Protein AF-A0A2E9CEU6-F1 (afdb_monomer_lite)

Sequence (269 aa):
MNIANKTLWRMISGMKLKSEKIHIRYVAIITLGKVGNIKDYERLLNLVEEENLELLNATCYSIKEIIDRENSDENIKRMENIYLEKFETMEGLRSKIIMIEVSRSFSIQFREQMWVRLLSDSKNDLKYTIISVLKDIKDLKVLDEVLNSAETTDPLLRRIALETWYSGLVKYDVEDIIDYIADKLHFLIRATYELQTDGKLLKQSLSYSDKNLITPPKAYPDFMIRYMTELLGLWDYDPDAYRTLHSIMVPSYFTFENDEGKERPYVIL

pLDDT: mean 87.04, std 12.06, range [38.91, 97.94]

Structure (mmCIF, N/CA/C/O backbone):
data_AF-A0A2E9CEU6-F1
#
_entry.id   AF-A0A2E9CEU6-F1
#
loop_
_atom_site.group_PDB
_atom_site.id
_atom_site.type_symbol
_atom_site.label_atom_id
_atom_site.label_alt_id
_atom_site.label_comp_id
_atom_site.label_asym_id
_atom_site.label_entity_id
_atom_site.label_seq_id
_atom_site.pdbx_PDB_ins_code
_atom_site.Cartn_x
_atom_site.Cartn_y
_atom_site.Cartn_z
_atom_site.occupancy
_atom_site.B_iso_or_equiv
_atom_site.auth_seq_id
_atom_site.auth_comp_id
_atom_site.auth_asym_id
_atom_site.auth_atom_id
_atom_site.pdbx_PDB_model_num
ATOM 1 N N . MET A 1 1 ? -28.502 -14.168 21.238 1.00 56.28 1 MET A N 1
ATOM 2 C CA . MET A 1 1 ? -28.214 -13.315 22.418 1.00 56.28 1 MET A CA 1
ATOM 3 C C . MET A 1 1 ? -29.172 -12.128 22.408 1.00 56.28 1 MET A C 1
ATOM 5 O O . MET A 1 1 ? -29.170 -11.397 21.426 1.00 56.28 1 MET A O 1
ATOM 9 N N . ASN A 1 2 ? -30.023 -11.978 23.431 1.00 71.75 2 ASN A N 1
ATOM 10 C CA . ASN A 1 2 ? -31.043 -10.918 23.494 1.00 71.75 2 ASN A CA 1
ATOM 11 C C . ASN A 1 2 ? -30.398 -9.511 23.592 1.00 71.75 2 ASN A C 1
ATOM 13 O O . ASN A 1 2 ? -29.302 -9.377 24.142 1.00 71.75 2 ASN A O 1
ATOM 17 N N . ILE A 1 3 ? -31.059 -8.474 23.064 1.00 66.38 3 ILE A N 1
ATOM 18 C CA . ILE A 1 3 ? -30.565 -7.084 22.978 1.00 66.38 3 ILE A CA 1
ATOM 19 C C . ILE A 1 3 ? -30.203 -6.533 24.365 1.00 66.38 3 ILE A C 1
ATOM 21 O O . ILE A 1 3 ? -29.131 -5.953 24.529 1.00 66.38 3 ILE A O 1
ATOM 25 N N . ALA A 1 4 ? -31.032 -6.794 25.382 1.00 67.62 4 ALA A N 1
ATOM 26 C CA . ALA A 1 4 ? -30.780 -6.364 26.762 1.00 67.62 4 ALA A CA 1
ATOM 27 C C . ALA A 1 4 ? -29.451 -6.909 27.321 1.00 67.62 4 ALA A C 1
ATOM 29 O O . ALA A 1 4 ? -28.694 -6.179 27.962 1.00 67.62 4 ALA A O 1
ATOM 30 N N . ASN A 1 5 ? -29.111 -8.160 26.989 1.00 83.81 5 ASN A N 1
ATOM 31 C CA . ASN A 1 5 ? -27.833 -8.746 27.385 1.00 83.81 5 ASN A CA 1
ATOM 32 C C . ASN A 1 5 ? -26.671 -8.055 26.661 1.00 83.81 5 ASN A C 1
ATOM 34 O O . ASN A 1 5 ? -25.668 -7.753 27.298 1.00 83.81 5 ASN A O 1
ATOM 38 N N . LYS A 1 6 ? -26.796 -7.746 25.361 1.00 87.25 6 LYS A N 1
ATOM 39 C CA . LYS A 1 6 ? -25.737 -7.037 24.617 1.00 87.25 6 LYS A CA 1
ATOM 40 C C . LYS A 1 6 ? -25.422 -5.678 25.244 1.00 87.25 6 LYS A C 1
ATOM 42 O O . LYS A 1 6 ? -24.253 -5.379 25.464 1.00 87.25 6 LYS A O 1
ATOM 47 N N . THR A 1 7 ? -26.436 -4.884 25.580 1.00 89.00 7 THR A N 1
ATOM 48 C CA . THR A 1 7 ? -26.240 -3.559 26.190 1.00 89.00 7 THR A CA 1
ATOM 49 C C . THR A 1 7 ? -25.529 -3.648 27.541 1.00 89.00 7 THR A C 1
ATOM 51 O O . THR A 1 7 ? -24.582 -2.899 27.779 1.00 89.00 7 THR A O 1
ATOM 54 N N . LEU A 1 8 ? -25.923 -4.601 28.393 1.00 91.06 8 LEU A N 1
ATOM 55 C CA . LEU A 1 8 ? -25.277 -4.824 29.687 1.00 91.06 8 LEU A CA 1
ATOM 56 C C . LEU A 1 8 ? -23.801 -5.221 29.526 1.00 91.06 8 LEU A C 1
ATOM 58 O O . LEU A 1 8 ? -22.930 -4.620 30.154 1.00 91.06 8 LEU A O 1
ATOM 62 N N . TRP A 1 9 ? -23.507 -6.185 28.647 1.00 92.19 9 TRP A N 1
ATOM 63 C CA . TRP A 1 9 ? -22.134 -6.632 28.391 1.00 92.19 9 TRP A CA 1
ATOM 64 C C . TRP A 1 9 ? -21.250 -5.510 27.849 1.00 92.19 9 TRP A C 1
ATOM 66 O O . TRP A 1 9 ? -20.117 -5.359 28.297 1.00 92.19 9 TRP A O 1
ATOM 76 N N . ARG A 1 10 ? -21.772 -4.669 26.953 1.00 94.19 10 ARG A N 1
ATOM 77 C CA . ARG A 1 10 ? -21.042 -3.498 26.449 1.00 94.19 10 ARG A CA 1
ATOM 78 C C . ARG A 1 10 ? -20.733 -2.491 27.549 1.00 94.19 10 ARG A C 1
ATOM 80 O O . ARG A 1 10 ? -19.615 -1.993 27.622 1.00 94.19 10 ARG A O 1
ATOM 87 N N . MET A 1 11 ? -21.703 -2.203 28.417 1.00 93.12 11 MET A N 1
ATOM 88 C CA . MET A 1 11 ? -21.513 -1.269 29.527 1.00 93.12 11 MET A CA 1
ATOM 89 C C . MET A 1 11 ? -20.438 -1.772 30.495 1.00 93.12 11 MET A C 1
ATOM 91 O O . MET A 1 11 ? -19.507 -1.033 30.818 1.00 93.12 11 MET A O 1
ATOM 95 N N . ILE A 1 12 ? -20.537 -3.037 30.917 1.00 93.75 12 ILE A N 1
ATOM 96 C CA . ILE A 1 12 ? -19.564 -3.660 31.820 1.00 93.75 12 ILE A CA 1
ATOM 97 C C . ILE A 1 12 ? -18.176 -3.656 31.179 1.00 93.75 12 ILE A C 1
ATOM 99 O O . ILE A 1 12 ? -17.227 -3.171 31.793 1.00 93.75 12 ILE A O 1
ATOM 103 N N . SER A 1 13 ? -18.052 -4.128 29.939 1.00 94.88 13 SER A N 1
ATOM 104 C CA . SER A 1 13 ? -16.762 -4.176 29.250 1.00 94.88 13 SER A CA 1
ATOM 105 C C . SER A 1 13 ? -16.167 -2.787 29.035 1.00 94.88 13 SER A C 1
ATOM 107 O O . SER A 1 13 ? -14.985 -2.594 29.302 1.00 94.88 13 SER A O 1
ATOM 109 N N . GLY A 1 14 ? -16.977 -1.787 28.678 1.00 92.94 14 GLY A N 1
ATOM 110 C CA . GLY A 1 14 ? -16.527 -0.399 28.560 1.00 92.94 14 GLY A CA 1
ATOM 111 C C . GLY A 1 14 ? -15.911 0.145 29.854 1.00 92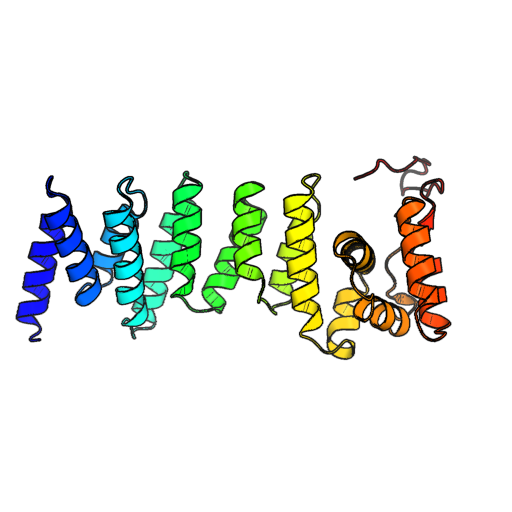.94 14 GLY A C 1
ATOM 112 O O . GLY A 1 14 ? -14.877 0.806 29.807 1.00 92.94 14 GLY A O 1
ATOM 113 N N . MET A 1 15 ? -16.481 -0.183 31.020 1.00 93.50 15 MET A N 1
ATOM 114 C CA . MET A 1 15 ? -15.884 0.176 32.317 1.00 93.50 15 MET A CA 1
ATOM 115 C C . MET A 1 15 ? -14.585 -0.592 32.594 1.00 93.50 15 MET A C 1
ATOM 117 O O . MET A 1 15 ? -13.650 -0.054 33.187 1.00 93.50 15 MET A O 1
ATOM 121 N N . LYS A 1 16 ? -14.513 -1.858 32.171 1.00 95.75 16 LYS A N 1
ATOM 122 C CA . LYS A 1 16 ? -13.381 -2.755 32.436 1.00 95.75 16 LYS A CA 1
ATOM 123 C C . LYS A 1 16 ? -12.165 -2.528 31.534 1.00 95.75 16 LYS A C 1
ATOM 125 O O . LYS A 1 16 ? -11.090 -3.009 31.883 1.00 95.75 16 LYS A O 1
ATOM 130 N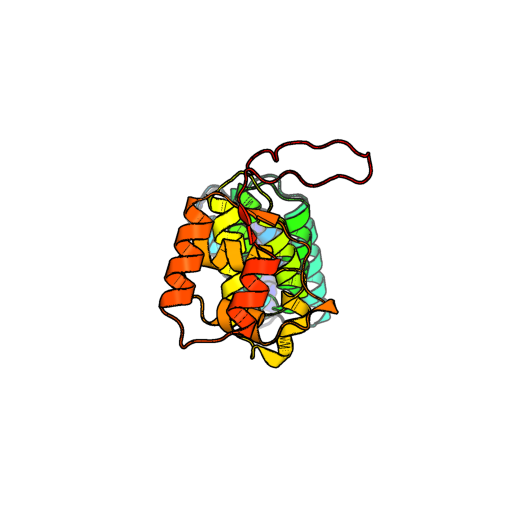 N . LEU A 1 17 ? -12.283 -1.725 30.473 1.00 94.62 17 LEU A N 1
ATOM 131 C CA . LEU A 1 17 ? -11.138 -1.287 29.659 1.00 94.62 17 LEU A CA 1
ATOM 132 C C . LEU A 1 17 ? -10.042 -0.578 30.473 1.00 94.62 17 LEU A C 1
ATOM 134 O O . LEU A 1 17 ? -8.873 -0.652 30.104 1.00 94.62 17 LEU A O 1
ATOM 138 N N . LYS A 1 18 ? -10.413 0.067 31.589 1.00 93.19 18 LYS A N 1
ATOM 139 C CA . LYS A 1 18 ? -9.505 0.797 32.492 1.00 93.19 18 LYS A CA 1
ATOM 140 C C . LYS A 1 18 ? -8.994 -0.040 33.674 1.00 93.19 18 LYS A C 1
ATOM 142 O O . LYS A 1 18 ? -8.441 0.509 34.619 1.00 93.19 18 LYS A O 1
ATOM 147 N N . SER A 1 19 ? -9.243 -1.350 33.692 1.00 94.44 19 SER A N 1
ATOM 148 C CA . SER A 1 19 ? -8.802 -2.203 34.801 1.00 94.44 19 SER A CA 1
ATOM 149 C C . SER A 1 19 ? -7.280 -2.344 34.820 1.00 94.44 19 SER A C 1
ATOM 151 O O . SER A 1 19 ? -6.689 -2.601 33.788 1.00 94.44 19 SER A O 1
ATOM 153 N N . GLU A 1 20 ? -6.644 -2.305 35.989 1.00 93.31 20 GLU A N 1
ATOM 154 C CA . GLU A 1 20 ? -5.196 -2.574 36.105 1.00 93.31 20 GLU A CA 1
ATOM 155 C C . GLU A 1 20 ? -4.810 -4.008 35.696 1.00 93.31 20 GLU A C 1
ATOM 157 O O . GLU A 1 20 ? -3.672 -4.288 35.328 1.00 93.31 20 GLU A O 1
ATOM 162 N N . LYS A 1 21 ? -5.765 -4.945 35.741 1.00 96.00 21 LYS A N 1
ATOM 163 C CA . LYS A 1 21 ? -5.523 -6.352 35.420 1.00 96.00 21 LYS A CA 1
ATOM 164 C C . LYS A 1 21 ? -5.622 -6.581 33.912 1.00 96.00 21 LYS A C 1
ATOM 166 O O . LYS A 1 21 ? -6.715 -6.523 33.347 1.00 96.00 21 LYS A O 1
ATOM 171 N N . ILE A 1 22 ? -4.498 -6.942 33.288 1.00 94.75 22 ILE A N 1
ATOM 172 C CA . ILE A 1 22 ? -4.378 -7.189 31.837 1.00 94.75 22 ILE A CA 1
ATOM 173 C C . ILE A 1 22 ? -5.448 -8.170 31.333 1.00 94.75 22 ILE A C 1
ATOM 175 O O . ILE A 1 22 ? -6.184 -7.839 30.409 1.00 94.75 22 ILE A O 1
ATOM 179 N N . HIS A 1 23 ? -5.630 -9.322 31.987 1.00 95.56 23 HIS A N 1
ATOM 180 C CA . HIS A 1 23 ? -6.635 -10.313 31.571 1.00 95.56 23 HIS A CA 1
ATOM 181 C C . HIS A 1 23 ? -8.075 -9.765 31.586 1.00 95.56 23 HIS A C 1
ATOM 183 O O . HIS A 1 23 ? -8.892 -10.145 30.752 1.00 95.56 23 HIS A O 1
ATOM 189 N N . ILE A 1 24 ? -8.402 -8.845 32.504 1.00 96.38 24 ILE A N 1
ATOM 190 C CA . ILE A 1 24 ? -9.728 -8.212 32.555 1.00 96.38 24 ILE A CA 1
ATOM 191 C C . ILE A 1 24 ? -9.905 -7.267 31.365 1.00 96.38 24 ILE A C 1
ATOM 193 O O . ILE A 1 24 ? -10.958 -7.291 30.724 1.00 96.38 24 ILE A O 1
ATOM 197 N N . ARG A 1 25 ? -8.881 -6.465 31.045 1.00 97.06 25 ARG A N 1
ATOM 198 C CA . ARG A 1 25 ? -8.890 -5.586 29.865 1.00 97.06 25 ARG A CA 1
ATOM 199 C C . ARG A 1 25 ? -9.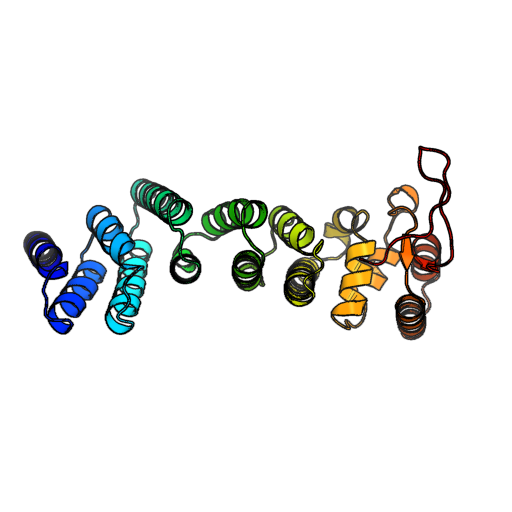012 -6.396 28.580 1.00 97.06 25 ARG A C 1
ATOM 201 O O . ARG A 1 25 ? -9.841 -6.062 27.743 1.00 97.06 25 ARG A O 1
ATOM 208 N N . TYR A 1 26 ? -8.260 -7.488 28.462 1.00 97.50 26 TYR A N 1
ATOM 209 C CA . TYR A 1 26 ? -8.321 -8.399 27.321 1.00 97.50 26 TYR A CA 1
ATOM 210 C C . TYR A 1 26 ? -9.747 -8.919 27.094 1.00 97.50 26 TYR A C 1
ATOM 212 O O . TYR A 1 26 ? -10.316 -8.744 26.018 1.00 97.50 26 TYR A O 1
ATOM 220 N N . VAL A 1 27 ? -10.377 -9.483 28.133 1.00 96.62 27 VAL A N 1
ATOM 221 C CA . VAL A 1 27 ? -11.757 -9.990 28.041 1.00 96.62 27 VAL A CA 1
ATOM 222 C C . VAL A 1 27 ? -12.737 -8.870 27.690 1.00 96.62 27 VAL A C 1
ATOM 224 O O . VAL A 1 27 ? -13.647 -9.079 26.884 1.00 96.62 27 VAL A O 1
ATOM 227 N N . ALA A 1 28 ? -12.551 -7.676 28.255 1.00 97.12 28 ALA A N 1
ATOM 228 C CA . ALA A 1 28 ? -13.370 -6.515 27.934 1.00 97.12 28 ALA A CA 1
ATOM 229 C C . ALA A 1 28 ? -13.257 -6.132 26.450 1.00 97.12 28 ALA A C 1
ATOM 231 O O . ALA A 1 28 ? -14.284 -5.983 25.788 1.00 97.12 28 ALA A O 1
ATOM 232 N N . ILE A 1 29 ? -12.035 -6.050 25.916 1.00 97.94 29 ILE A N 1
ATOM 233 C CA . ILE A 1 29 ? -11.755 -5.746 24.508 1.00 97.94 29 ILE A CA 1
ATOM 234 C C . ILE A 1 29 ? -12.402 -6.785 23.591 1.00 97.94 29 ILE A C 1
ATOM 236 O O . ILE A 1 29 ? -13.143 -6.412 22.683 1.00 97.94 29 ILE A O 1
ATOM 240 N N . ILE A 1 30 ? -12.190 -8.081 23.841 1.00 97.50 30 ILE A N 1
ATOM 241 C CA . ILE A 1 30 ? -12.777 -9.164 23.032 1.00 97.50 30 ILE A CA 1
ATOM 242 C C . ILE A 1 30 ? -14.307 -9.123 23.079 1.00 97.50 30 ILE A C 1
ATOM 244 O O . ILE A 1 30 ? -14.983 -9.308 22.066 1.00 97.50 30 ILE A O 1
ATOM 248 N N . THR A 1 31 ? -14.880 -8.845 24.249 1.00 96.19 31 THR A N 1
ATOM 249 C CA . THR A 1 31 ? -16.334 -8.728 24.396 1.00 96.19 31 THR A CA 1
ATOM 250 C C . THR A 1 31 ? -16.870 -7.537 23.604 1.00 96.19 31 THR A C 1
ATOM 252 O O . THR A 1 31 ? -17.874 -7.682 22.910 1.00 96.19 31 THR A O 1
ATOM 255 N N . LEU A 1 32 ? -16.201 -6.379 23.648 1.00 97.12 32 LEU A N 1
ATOM 256 C CA . LEU A 1 32 ? -16.573 -5.228 22.822 1.00 97.12 32 LEU A CA 1
ATOM 257 C C . LEU A 1 32 ? -16.431 -5.532 21.330 1.00 97.12 32 LEU A C 1
ATOM 259 O O . LEU A 1 32 ? -17.323 -5.169 20.579 1.00 97.12 32 LEU A O 1
ATOM 263 N N . GLY A 1 33 ? -15.416 -6.283 20.903 1.00 95.75 33 GLY A N 1
ATOM 264 C CA . GLY A 1 33 ? -15.334 -6.775 19.525 1.00 95.75 33 GLY A CA 1
ATOM 265 C C . GLY A 1 33 ? -16.575 -7.572 19.128 1.00 95.75 33 GLY A C 1
ATOM 266 O O . GLY A 1 33 ? -17.194 -7.304 18.108 1.00 95.75 33 GLY A O 1
ATOM 267 N N . LYS A 1 34 ? -17.037 -8.476 19.998 1.00 94.38 34 LYS A N 1
ATOM 268 C CA . LYS A 1 34 ? -18.182 -9.368 19.742 1.00 94.38 34 LYS A CA 1
ATOM 269 C C . LYS A 1 34 ? -19.568 -8.752 19.901 1.00 94.38 34 LYS A C 1
ATOM 271 O O . LYS A 1 34 ? -20.540 -9.365 19.463 1.00 94.38 34 LYS A O 1
ATOM 276 N N . VAL A 1 35 ? -19.741 -7.602 20.542 1.00 93.75 35 VAL A N 1
ATOM 277 C CA . VAL A 1 35 ? -21.087 -7.003 20.699 1.00 93.75 35 VAL A CA 1
ATOM 278 C C . VAL A 1 35 ? -21.131 -5.486 20.560 1.00 93.75 35 VAL A C 1
ATOM 280 O O . VAL A 1 35 ? -22.213 -4.913 20.660 1.00 93.75 35 VAL A O 1
ATOM 283 N N . GLY A 1 36 ? -19.986 -4.840 20.373 1.00 92.12 36 GLY A N 1
ATOM 284 C CA . GLY A 1 36 ? -19.832 -3.394 20.327 1.00 92.12 36 GLY A CA 1
ATOM 285 C C . GLY A 1 36 ? -20.479 -2.758 19.108 1.00 92.12 36 GLY A C 1
ATOM 286 O O . GLY A 1 36 ? -20.849 -3.425 18.145 1.00 92.12 36 GLY A O 1
ATOM 287 N N . ASN A 1 37 ? -20.638 -1.441 19.187 1.00 93.31 37 ASN A N 1
ATOM 288 C CA . ASN A 1 37 ? -21.098 -0.612 18.076 1.00 93.31 37 ASN A CA 1
ATOM 289 C C . ASN A 1 37 ? -20.089 0.508 17.794 1.00 93.31 37 ASN A C 1
ATOM 291 O O . ASN A 1 37 ? -19.012 0.539 18.382 1.00 93.31 37 ASN A O 1
ATOM 295 N N . ILE A 1 38 ? -20.480 1.482 16.975 1.00 93.88 38 ILE A N 1
ATOM 296 C CA . ILE A 1 38 ? -19.633 2.619 16.604 1.00 93.88 38 ILE A CA 1
ATOM 297 C C . ILE A 1 38 ? -19.025 3.415 17.777 1.00 93.88 38 ILE A C 1
ATOM 299 O O . ILE A 1 38 ? -17.899 3.886 17.680 1.00 93.88 38 ILE A O 1
ATOM 303 N N . LYS A 1 39 ? -19.709 3.523 18.925 1.00 93.19 39 LYS A N 1
ATOM 304 C CA . LYS A 1 39 ? -19.131 4.183 20.112 1.00 93.19 39 LYS A CA 1
ATOM 305 C C . LYS A 1 39 ? -18.030 3.342 20.754 1.00 93.19 39 LYS A C 1
ATOM 307 O O . LYS A 1 39 ? -17.120 3.878 21.375 1.00 93.19 39 LYS A O 1
ATOM 312 N N . ASP A 1 40 ? -18.141 2.020 20.666 1.00 95.75 40 ASP A N 1
ATOM 313 C CA . ASP A 1 40 ? -17.121 1.111 21.184 1.00 95.75 40 ASP A CA 1
ATOM 314 C C . ASP A 1 40 ? -15.957 0.974 20.200 1.00 95.75 40 ASP A C 1
ATOM 316 O O . ASP A 1 40 ? -14.820 0.872 20.641 1.00 95.75 40 ASP A O 1
ATOM 320 N N . TYR A 1 41 ? -16.225 1.072 18.896 1.00 96.44 41 TYR A N 1
ATOM 321 C CA . TYR A 1 41 ? -15.211 1.215 17.853 1.00 96.44 41 TYR A CA 1
ATOM 322 C C . TYR A 1 41 ? -14.264 2.390 18.142 1.00 96.44 41 TYR A C 1
ATOM 324 O O . TYR A 1 41 ? -13.057 2.194 18.250 1.00 96.44 41 TYR A O 1
ATOM 332 N N . GLU A 1 42 ? -14.810 3.584 18.387 1.00 95.31 42 GLU A N 1
ATOM 333 C CA . GLU A 1 42 ? -14.030 4.782 18.732 1.00 95.31 42 GLU A CA 1
ATOM 334 C C . GLU A 1 42 ? -13.211 4.597 20.025 1.00 95.31 42 GLU A C 1
ATOM 336 O O . GLU A 1 42 ? -12.049 4.996 20.121 1.00 95.31 42 GLU A O 1
ATOM 341 N N . ARG A 1 43 ? -13.783 3.927 21.032 1.00 94.94 43 ARG A N 1
ATOM 342 C CA . ARG A 1 43 ? -13.061 3.601 22.274 1.00 94.94 43 ARG A CA 1
ATOM 343 C C . ARG A 1 43 ? -11.900 2.645 22.034 1.00 94.94 43 ARG A C 1
ATOM 345 O O . ARG A 1 43 ? -10.843 2.843 22.622 1.00 94.94 43 ARG A O 1
ATOM 352 N N . LEU A 1 44 ? -12.102 1.612 21.217 1.00 96.69 44 LEU A N 1
ATOM 353 C CA . LEU A 1 44 ? -11.067 0.634 20.893 1.00 96.69 44 LEU A CA 1
ATOM 354 C C . LEU A 1 44 ? -9.965 1.250 20.026 1.00 96.69 44 LEU A C 1
ATOM 356 O O . LEU A 1 44 ? -8.799 0.958 20.259 1.00 96.69 44 LEU A O 1
ATOM 360 N N . LEU A 1 45 ? -10.297 2.154 19.103 1.00 95.00 45 LEU A N 1
ATOM 361 C CA . LEU A 1 45 ? -9.313 2.905 18.312 1.00 95.00 45 LEU A CA 1
ATOM 362 C C . LEU A 1 45 ? -8.304 3.663 19.182 1.00 95.00 45 LEU A C 1
ATOM 364 O O . LEU A 1 45 ? -7.120 3.723 18.863 1.00 95.00 45 LEU A O 1
ATOM 368 N N . ASN A 1 46 ? -8.745 4.189 20.323 1.00 92.19 46 ASN A N 1
ATOM 369 C CA . ASN A 1 46 ? -7.860 4.854 21.279 1.00 92.19 46 ASN A CA 1
ATOM 370 C C . ASN A 1 46 ? -6.910 3.901 22.026 1.00 92.19 46 ASN A C 1
ATOM 372 O O . ASN A 1 46 ? -6.021 4.370 22.725 1.00 92.19 46 ASN A O 1
ATOM 376 N N . LEU A 1 47 ? -7.073 2.583 21.882 1.00 93.69 47 LEU A N 1
ATOM 377 C CA . LEU A 1 47 ? -6.194 1.566 22.467 1.00 93.69 47 LEU A CA 1
ATOM 378 C C . LEU A 1 47 ? -5.173 1.005 21.463 1.00 93.69 47 LEU A C 1
ATOM 380 O O . LEU A 1 47 ? -4.389 0.128 21.818 1.00 93.69 47 LEU A O 1
ATOM 384 N N . VAL A 1 48 ? -5.151 1.503 20.222 1.00 92.38 48 VAL A N 1
ATOM 385 C CA . VAL A 1 48 ? -4.182 1.087 19.185 1.00 92.38 48 VAL A CA 1
ATOM 386 C C . VAL A 1 48 ? -2.743 1.512 19.525 1.00 92.38 48 VAL A C 1
ATOM 388 O O . VAL A 1 48 ? -1.780 1.008 18.955 1.00 92.38 48 VAL A O 1
ATOM 391 N N . GLU A 1 49 ? -2.583 2.393 20.508 1.00 89.88 49 GLU A N 1
ATOM 392 C CA . GLU A 1 49 ? -1.287 2.853 21.009 1.00 89.88 49 GLU A CA 1
ATOM 393 C C . GLU A 1 49 ? -0.808 2.043 22.224 1.00 89.88 49 GLU A C 1
ATOM 395 O O . GLU A 1 49 ? 0.204 2.389 22.829 1.00 89.88 49 GLU A O 1
ATOM 400 N N . GLU A 1 50 ? -1.500 0.951 22.581 1.00 89.38 50 GLU A N 1
ATOM 401 C CA . GLU A 1 50 ? -1.107 0.151 23.737 1.00 89.38 50 GLU A CA 1
ATOM 402 C C . GLU A 1 50 ? 0.267 -0.500 23.592 1.00 89.38 50 GLU A C 1
ATOM 404 O O . GLU A 1 50 ? 0.593 -1.180 22.612 1.00 89.38 50 GLU A O 1
ATOM 409 N N . GLU A 1 51 ? 1.056 -0.371 24.657 1.00 89.19 51 GLU A N 1
ATOM 410 C CA . GLU A 1 51 ? 2.374 -0.990 24.735 1.00 89.19 51 GLU A CA 1
ATOM 411 C C . GLU A 1 51 ? 2.275 -2.513 24.816 1.00 89.19 51 GLU A C 1
ATOM 413 O O . GLU A 1 51 ? 3.036 -3.222 24.151 1.00 89.19 51 GLU A O 1
ATOM 418 N N . ASN A 1 52 ? 1.307 -3.019 25.587 1.00 93.81 52 ASN A N 1
ATOM 419 C CA . ASN A 1 52 ? 1.104 -4.447 25.765 1.00 93.81 52 ASN A CA 1
ATOM 420 C C . ASN A 1 52 ? 0.596 -5.099 24.466 1.00 93.81 52 ASN A C 1
ATOM 422 O O . ASN A 1 52 ? -0.537 -4.875 24.040 1.00 93.81 52 ASN A O 1
ATOM 426 N N . LEU A 1 53 ? 1.430 -5.960 23.876 1.00 92.25 53 LEU A N 1
ATOM 427 C CA . LEU A 1 53 ? 1.152 -6.622 22.598 1.00 92.25 53 LEU A CA 1
ATOM 428 C C . LEU A 1 53 ? -0.106 -7.500 22.617 1.00 92.25 53 LEU A C 1
ATOM 430 O O . LEU A 1 53 ? -0.807 -7.576 21.612 1.00 92.25 53 LEU A O 1
ATOM 434 N N . GLU A 1 54 ? -0.422 -8.146 23.741 1.00 94.06 54 GLU A N 1
ATOM 435 C CA . GLU A 1 54 ? -1.613 -8.994 23.860 1.00 94.06 54 GLU A CA 1
ATOM 436 C C . GLU A 1 54 ? -2.896 -8.154 23.781 1.00 94.06 54 GLU A C 1
ATOM 438 O O . GLU A 1 54 ? -3.822 -8.486 23.038 1.00 94.06 54 GLU A O 1
ATOM 443 N N . LEU A 1 55 ? -2.928 -7.022 24.490 1.00 96.19 55 LEU A N 1
ATOM 444 C CA . LEU A 1 55 ? -4.049 -6.080 24.450 1.00 96.19 55 LEU A CA 1
ATOM 445 C C . LEU A 1 55 ? -4.157 -5.371 23.105 1.00 96.19 55 LEU A C 1
ATOM 447 O O . LEU A 1 55 ? -5.269 -5.152 22.621 1.00 96.19 55 LEU A O 1
ATOM 451 N N . LEU A 1 56 ? -3.024 -5.049 22.486 1.00 95.38 56 LEU A N 1
ATOM 452 C CA . LEU A 1 56 ? -2.990 -4.440 21.167 1.00 95.38 56 LEU A CA 1
ATOM 453 C C . LEU A 1 56 ? -3.558 -5.385 20.101 1.00 95.38 56 LEU A C 1
ATOM 455 O O . LEU A 1 56 ? -4.430 -4.992 19.326 1.00 95.38 56 LEU A O 1
ATOM 459 N N . ASN A 1 57 ? -3.127 -6.648 20.098 1.00 94.44 57 ASN A N 1
ATOM 460 C CA . ASN A 1 57 ? -3.637 -7.659 19.173 1.00 94.44 57 ASN A CA 1
ATOM 461 C C . ASN A 1 57 ? -5.137 -7.897 19.378 1.00 94.44 57 ASN A C 1
ATOM 463 O O . ASN A 1 57 ? -5.893 -7.936 18.406 1.00 94.44 57 ASN A O 1
ATOM 467 N N . ALA A 1 58 ? -5.582 -7.992 20.636 1.00 96.31 58 ALA A N 1
ATOM 468 C CA . ALA A 1 58 ? -7.002 -8.092 20.961 1.00 96.31 58 ALA A CA 1
ATOM 469 C C . ALA A 1 58 ? -7.784 -6.871 20.460 1.00 96.31 58 ALA A C 1
ATOM 471 O O . ALA A 1 58 ? -8.877 -7.023 19.924 1.00 96.31 58 ALA A O 1
ATOM 472 N N . THR A 1 59 ? -7.217 -5.671 20.603 1.00 97.31 59 THR A N 1
ATOM 473 C CA . THR A 1 59 ? -7.826 -4.418 20.140 1.00 97.31 59 THR A CA 1
ATOM 474 C C . THR A 1 59 ? -8.006 -4.434 18.633 1.00 97.31 59 THR A C 1
ATOM 476 O O . THR A 1 59 ? -9.119 -4.227 18.159 1.00 97.31 59 THR A O 1
ATOM 479 N N . CYS A 1 60 ? -6.949 -4.750 17.884 1.00 96.12 60 CYS A N 1
ATOM 480 C CA . CYS A 1 60 ? -7.001 -4.816 16.426 1.00 96.12 60 CYS A CA 1
ATOM 481 C C . CYS A 1 60 ? -8.036 -5.839 15.956 1.00 96.12 60 CYS A C 1
ATOM 483 O O . CYS A 1 60 ? -8.877 -5.521 15.121 1.00 96.12 60 CYS A O 1
ATOM 485 N N . TYR A 1 61 ? -8.020 -7.043 16.535 1.00 95.69 61 TYR A N 1
ATOM 486 C CA . TYR A 1 61 ? -8.993 -8.088 16.219 1.00 95.69 61 TYR A CA 1
ATOM 487 C C . TYR A 1 61 ? -10.434 -7.636 16.500 1.00 95.69 61 TYR A C 1
ATOM 489 O O . TYR A 1 61 ? -11.309 -7.771 15.649 1.00 95.69 61 TYR A O 1
ATOM 497 N N . SER A 1 62 ? -10.679 -7.030 17.662 1.00 97.19 62 SER A N 1
ATOM 498 C CA . SER A 1 62 ? -12.002 -6.526 18.031 1.00 97.19 62 SER A CA 1
ATOM 499 C C . SER A 1 62 ? -12.481 -5.372 17.154 1.00 97.19 62 SER A C 1
ATOM 501 O O . SER A 1 62 ? -13.677 -5.279 16.894 1.00 97.19 62 SER A O 1
ATOM 503 N N . ILE A 1 63 ? -11.582 -4.493 16.702 1.00 97.44 63 ILE A N 1
ATOM 504 C CA . ILE A 1 63 ? -11.920 -3.428 15.752 1.00 97.44 63 ILE A CA 1
ATOM 505 C C . ILE A 1 63 ? -12.373 -4.042 14.424 1.00 97.44 63 ILE A C 1
ATOM 507 O O . ILE A 1 63 ? -13.444 -3.679 13.940 1.00 97.44 63 ILE A O 1
ATOM 511 N N . LYS A 1 64 ? -11.605 -5.000 13.885 1.00 95.62 64 LYS A N 1
ATOM 512 C CA . LYS A 1 64 ? -11.945 -5.721 12.647 1.00 95.62 64 LYS A CA 1
ATOM 51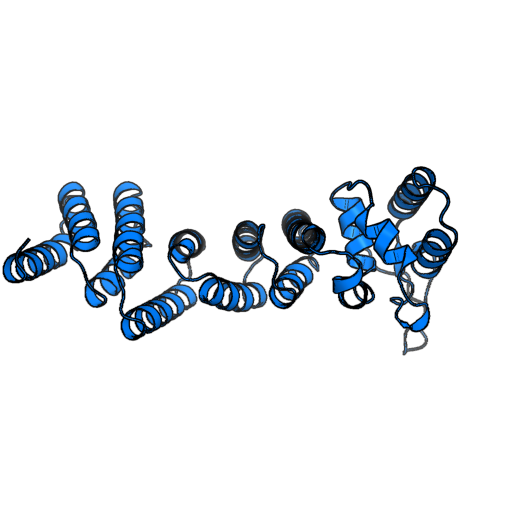3 C C . LYS A 1 64 ? -13.321 -6.389 12.755 1.00 95.62 64 LYS A C 1
ATOM 515 O O . LYS A 1 64 ? -14.192 -6.121 11.942 1.00 95.62 64 LYS A O 1
ATOM 520 N N . GLU A 1 65 ? -13.582 -7.118 13.843 1.00 95.31 65 GLU A N 1
ATOM 521 C CA . GLU A 1 65 ? -14.894 -7.735 14.111 1.00 95.31 65 GLU A CA 1
ATOM 522 C C . GLU A 1 65 ? -16.054 -6.727 14.152 1.00 95.31 65 GLU A C 1
ATOM 524 O O . GLU A 1 65 ? -17.178 -7.054 13.770 1.00 95.31 65 GLU A O 1
ATOM 529 N N . ILE A 1 66 ? -15.842 -5.504 14.651 1.00 96.12 66 ILE A N 1
ATOM 530 C CA . ILE A 1 66 ? -16.899 -4.485 14.638 1.00 96.12 66 ILE A CA 1
ATOM 531 C C . ILE A 1 66 ? -17.165 -4.002 13.211 1.00 96.12 66 ILE A C 1
ATOM 533 O O . ILE A 1 66 ? -18.335 -3.913 12.845 1.00 96.12 66 ILE A O 1
ATOM 537 N N . ILE A 1 67 ? -16.114 -3.729 12.431 1.00 95.06 67 ILE A N 1
ATOM 538 C CA . ILE A 1 67 ? -16.232 -3.290 11.034 1.00 95.06 67 ILE A CA 1
ATOM 539 C C . ILE A 1 67 ? -16.934 -4.371 10.202 1.00 95.06 67 ILE A C 1
ATOM 541 O O . ILE A 1 67 ? -17.958 -4.093 9.589 1.00 95.06 67 ILE A O 1
ATOM 545 N N . ASP A 1 68 ? -16.454 -5.615 10.264 1.00 93.12 68 ASP A N 1
ATOM 546 C CA . ASP A 1 68 ? -16.910 -6.723 9.410 1.00 93.12 68 ASP A CA 1
ATOM 547 C C . ASP A 1 68 ? -18.393 -7.091 9.621 1.00 93.12 68 ASP A C 1
ATOM 549 O O . ASP A 1 68 ? -19.018 -7.733 8.777 1.00 93.12 68 ASP A O 1
ATOM 553 N N . ARG A 1 69 ? -18.975 -6.720 10.767 1.00 94.12 69 ARG A N 1
ATOM 554 C CA . ARG A 1 69 ? -20.385 -6.995 11.101 1.00 94.12 69 ARG A CA 1
ATOM 555 C C . ARG A 1 69 ? -21.287 -5.783 10.946 1.00 94.12 69 ARG A C 1
ATOM 557 O O . ARG A 1 69 ? -22.505 -5.918 11.111 1.00 94.12 69 ARG A O 1
ATOM 564 N N . GLU A 1 70 ? -20.717 -4.607 10.721 1.00 94.12 70 GLU A N 1
ATOM 565 C CA . GLU A 1 70 ? -21.499 -3.418 10.439 1.00 94.12 70 GLU A CA 1
ATOM 566 C C . GLU A 1 70 ? -22.062 -3.527 9.021 1.00 94.12 70 GLU A C 1
ATOM 568 O O . GLU A 1 70 ? -21.352 -3.845 8.076 1.00 94.12 70 GLU A O 1
ATOM 573 N N . ASN A 1 71 ? -23.367 -3.308 8.887 1.00 91.38 71 ASN A N 1
ATOM 574 C CA . ASN A 1 71 ? -24.077 -3.442 7.611 1.00 91.38 71 ASN A CA 1
ATOM 575 C C . ASN A 1 71 ? -24.767 -2.135 7.198 1.00 91.38 71 ASN A C 1
ATOM 577 O O . ASN A 1 71 ? -25.395 -2.074 6.147 1.00 91.38 71 ASN A O 1
ATOM 581 N N . SER A 1 72 ? -24.708 -1.099 8.041 1.00 94.19 72 SER A N 1
ATOM 582 C CA . SER A 1 72 ? -25.231 0.223 7.713 1.00 94.19 72 SER A CA 1
ATOM 583 C C . SER A 1 72 ? -24.157 1.061 7.028 1.00 94.19 72 SER A C 1
ATOM 585 O O . SER A 1 72 ? -23.171 1.436 7.666 1.00 94.19 72 SER A O 1
ATOM 587 N N . ASP A 1 73 ? -24.389 1.433 5.768 1.00 92.75 73 ASP A N 1
ATOM 588 C CA . ASP A 1 73 ? -23.507 2.330 5.006 1.00 92.75 73 ASP A CA 1
ATOM 589 C C . ASP A 1 73 ? -23.237 3.653 5.740 1.00 92.75 73 ASP A C 1
ATOM 591 O O . ASP A 1 73 ? -22.133 4.195 5.681 1.00 92.75 73 ASP A O 1
ATOM 595 N N . GLU A 1 74 ? -24.230 4.176 6.468 1.00 95.00 74 GLU A N 1
ATOM 596 C CA . GLU A 1 74 ? -24.077 5.387 7.281 1.00 95.00 74 GLU A CA 1
ATOM 597 C C . GLU A 1 74 ? -23.073 5.172 8.423 1.00 95.00 74 GLU A C 1
ATOM 599 O O . GLU A 1 74 ? -22.204 6.015 8.664 1.00 95.00 74 GLU A O 1
ATOM 604 N N . ASN A 1 75 ? -23.155 4.028 9.109 1.00 94.81 75 ASN A N 1
ATOM 605 C CA . ASN A 1 75 ? -22.227 3.703 10.189 1.00 94.81 75 ASN A CA 1
ATOM 606 C C . ASN A 1 75 ? -20.824 3.422 9.652 1.00 94.81 75 ASN A C 1
ATOM 608 O O . ASN A 1 75 ? -19.865 3.886 10.263 1.00 94.81 75 ASN A O 1
ATOM 612 N N . ILE A 1 76 ? -20.699 2.721 8.519 1.00 94.50 76 ILE A N 1
ATOM 613 C CA . ILE A 1 76 ? -19.407 2.445 7.875 1.00 94.50 76 ILE A CA 1
ATOM 614 C C . ILE A 1 76 ? -18.713 3.762 7.524 1.00 94.50 76 ILE A C 1
ATOM 616 O O . ILE A 1 76 ? -17.598 3.995 7.985 1.00 94.50 76 ILE A O 1
ATOM 620 N N . LYS A 1 77 ? -19.401 4.686 6.840 1.00 94.25 77 LYS A N 1
ATOM 621 C CA . LYS A 1 77 ? -18.849 6.018 6.521 1.00 94.25 77 LYS A CA 1
ATOM 622 C C . LYS A 1 77 ? -18.434 6.798 7.763 1.00 94.25 77 LYS A C 1
ATOM 624 O O . LYS A 1 77 ? -17.436 7.515 7.771 1.00 94.25 77 LYS A O 1
ATOM 629 N N . ARG A 1 78 ? -19.202 6.683 8.847 1.00 95.75 78 ARG A N 1
ATOM 630 C CA . ARG A 1 78 ? -18.848 7.336 10.107 1.00 95.75 78 ARG A CA 1
ATOM 631 C C . ARG A 1 78 ? -17.624 6.689 10.764 1.00 95.75 78 ARG A C 1
ATOM 633 O O . ARG A 1 78 ? -16.807 7.420 11.315 1.00 95.75 78 ARG A O 1
ATOM 640 N N . MET A 1 79 ? -17.474 5.365 10.697 1.00 95.81 79 MET A N 1
ATOM 641 C CA . MET A 1 79 ? -16.265 4.668 11.154 1.00 95.81 79 MET A CA 1
ATOM 642 C C . MET A 1 79 ? -15.043 5.079 10.328 1.00 95.81 79 MET A C 1
ATOM 644 O O . MET A 1 79 ? -14.014 5.386 10.916 1.00 95.81 79 MET A O 1
ATOM 648 N N . GLU A 1 80 ? -15.175 5.160 9.003 1.00 94.56 80 GLU A N 1
ATOM 649 C CA . GLU A 1 80 ? -14.136 5.638 8.079 1.00 94.56 80 GLU A CA 1
ATOM 650 C C . GLU A 1 80 ? -13.640 7.045 8.454 1.00 94.56 80 GLU A C 1
ATOM 652 O O . GLU A 1 80 ? -12.437 7.268 8.571 1.00 94.56 80 GLU A O 1
ATOM 657 N N . ASN A 1 81 ? -14.551 7.982 8.737 1.00 93.19 81 ASN A N 1
ATOM 658 C CA . ASN A 1 81 ? -14.180 9.337 9.159 1.00 93.19 81 ASN A CA 1
ATOM 659 C C . ASN A 1 81 ? -13.447 9.361 10.511 1.00 93.19 81 ASN A C 1
ATOM 661 O O . ASN A 1 81 ? -12.403 9.998 10.626 1.00 93.19 81 ASN A O 1
ATOM 665 N N . ILE A 1 82 ? -13.963 8.641 11.518 1.00 94.62 82 ILE A N 1
ATOM 666 C CA . ILE A 1 82 ? -13.320 8.532 12.845 1.00 94.62 82 ILE A CA 1
ATOM 667 C C . ILE A 1 82 ? -11.917 7.929 12.707 1.00 94.62 82 ILE A C 1
ATOM 669 O O . ILE A 1 82 ? -10.967 8.351 13.366 1.00 94.62 82 ILE A O 1
ATOM 673 N N . TYR A 1 83 ? -11.788 6.924 11.845 1.00 94.31 83 TYR A N 1
ATOM 674 C CA . TYR A 1 83 ? -10.533 6.252 11.574 1.00 94.31 83 TYR A CA 1
ATOM 675 C C . TYR A 1 83 ? -9.498 7.196 10.950 1.00 94.31 83 TYR A C 1
ATOM 677 O O . TYR A 1 83 ? -8.358 7.226 11.413 1.00 94.31 83 TYR A O 1
ATOM 685 N N . LEU A 1 84 ? -9.889 7.972 9.929 1.00 90.38 84 LEU A N 1
ATOM 686 C CA . LEU A 1 84 ? -9.010 8.944 9.271 1.00 90.38 84 LEU A CA 1
ATOM 687 C C . LEU A 1 84 ? -8.551 10.036 10.240 1.00 90.38 84 LEU A C 1
ATOM 689 O O . LEU A 1 84 ? -7.351 10.267 10.357 1.00 90.38 84 LEU A O 1
ATOM 693 N N . GLU A 1 85 ? -9.477 10.631 10.996 1.00 91.00 85 GLU A N 1
ATOM 694 C CA . GLU A 1 85 ? -9.156 11.657 11.998 1.00 91.00 85 GLU A CA 1
ATOM 695 C C . GLU A 1 85 ? -8.145 11.130 13.030 1.00 91.00 85 GLU A C 1
ATOM 697 O O . GLU A 1 85 ? -7.143 11.780 13.349 1.00 91.00 85 GLU A O 1
ATOM 702 N N . LYS A 1 86 ? -8.360 9.901 13.520 1.00 91.31 86 LYS A N 1
ATOM 703 C CA . LYS A 1 86 ? -7.434 9.267 14.461 1.00 91.31 86 LYS A CA 1
ATOM 704 C C . LYS A 1 86 ? -6.074 8.991 13.818 1.00 91.31 86 LYS A C 1
ATOM 706 O O . LYS A 1 86 ? -5.052 9.189 14.465 1.00 91.31 86 LYS A O 1
ATOM 711 N N . PHE A 1 87 ? -6.042 8.539 12.568 1.00 89.25 87 PHE A N 1
ATOM 712 C CA . PHE A 1 87 ? -4.796 8.258 11.860 1.00 89.25 87 PHE A CA 1
ATOM 713 C C . PHE A 1 87 ? -3.950 9.519 11.633 1.00 89.25 87 PHE A C 1
ATOM 715 O O . PHE A 1 87 ? -2.732 9.495 11.827 1.00 89.25 87 PHE A O 1
ATOM 722 N N . GLU A 1 88 ? -4.584 10.614 11.213 1.00 85.62 88 GLU A N 1
ATOM 723 C CA . GLU A 1 88 ? -3.925 11.894 10.927 1.00 85.62 88 GLU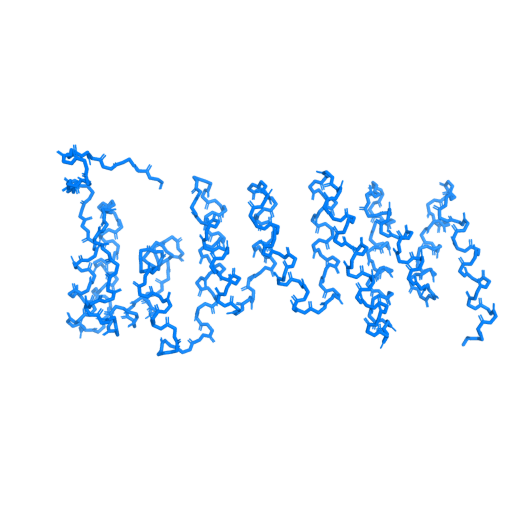 A CA 1
ATOM 724 C C . GLU A 1 88 ? -3.326 12.519 12.192 1.00 85.62 88 GLU A C 1
ATOM 726 O O . GLU A 1 88 ? -2.221 13.058 12.149 1.00 85.62 88 GLU A O 1
ATOM 731 N N . THR A 1 89 ? -4.009 12.373 13.330 1.00 88.25 89 THR A N 1
ATOM 732 C CA . THR A 1 89 ? -3.566 12.906 14.631 1.00 88.25 89 THR A CA 1
ATOM 733 C C . THR A 1 89 ? -2.539 12.032 15.356 1.00 88.25 89 THR A C 1
ATOM 735 O O . THR A 1 89 ? -1.920 12.488 16.316 1.00 88.25 89 THR A O 1
ATOM 738 N N . MET A 1 90 ? -2.318 10.791 14.916 1.00 87.56 90 MET A N 1
ATOM 739 C CA . MET A 1 90 ? -1.280 9.923 15.479 1.00 87.56 90 MET A CA 1
ATOM 740 C C . MET A 1 90 ? 0.123 10.392 15.071 1.00 87.56 90 MET A C 1
ATOM 742 O O . MET A 1 90 ? 0.404 10.614 13.894 1.00 87.56 90 MET A O 1
ATOM 746 N N . GLU A 1 91 ? 1.052 10.436 16.026 1.00 81.81 91 GLU A N 1
ATOM 747 C CA . GLU A 1 91 ? 2.461 10.768 15.754 1.00 81.81 91 GLU A CA 1
ATOM 748 C C . GLU A 1 91 ? 3.349 9.519 15.599 1.00 81.81 91 GLU A C 1
ATOM 750 O O . GLU A 1 91 ? 4.334 9.526 14.859 1.00 81.81 91 GLU A O 1
ATOM 755 N N . GLY A 1 92 ? 2.999 8.418 16.271 1.00 84.25 92 GLY A N 1
ATOM 756 C CA . GLY A 1 92 ? 3.827 7.215 16.335 1.00 84.25 92 GLY A CA 1
ATOM 757 C C . GLY A 1 92 ? 3.799 6.376 15.055 1.00 84.25 92 GLY A C 1
ATOM 758 O O . GLY A 1 92 ? 2.744 5.886 14.650 1.00 84.25 92 GLY A O 1
ATOM 759 N N . LEU A 1 93 ? 4.976 6.105 14.471 1.00 83.81 93 LEU A N 1
ATOM 760 C CA . LEU A 1 93 ? 5.117 5.214 13.307 1.00 83.81 93 LEU A CA 1
ATOM 761 C C . LEU A 1 93 ? 4.506 3.830 13.574 1.00 83.81 93 LEU A C 1
ATOM 763 O O . LEU A 1 93 ? 3.760 3.320 12.746 1.00 83.81 93 LEU A O 1
ATOM 767 N N . ARG A 1 94 ? 4.765 3.251 14.756 1.00 86.81 94 ARG A N 1
ATOM 768 C CA . ARG A 1 94 ? 4.193 1.959 15.170 1.00 86.81 94 ARG A CA 1
ATOM 769 C C . ARG A 1 94 ? 2.664 1.976 15.098 1.00 86.81 94 ARG A C 1
ATOM 771 O O . ARG A 1 94 ? 2.084 1.085 14.485 1.00 86.81 94 ARG A O 1
ATOM 778 N N . SER A 1 95 ? 2.028 2.992 15.677 1.00 87.94 95 SER A N 1
ATOM 779 C CA . SER A 1 95 ? 0.569 3.150 15.681 1.00 87.94 95 SER A CA 1
ATOM 780 C C . SER A 1 95 ? 0.019 3.284 14.262 1.00 87.94 95 SER A C 1
ATOM 782 O O . SER A 1 95 ? -0.949 2.611 13.915 1.00 87.94 95 SER A O 1
ATOM 784 N N . LYS A 1 96 ? 0.689 4.061 13.398 1.00 87.88 96 LYS A N 1
ATOM 785 C CA . LYS A 1 96 ? 0.311 4.188 11.982 1.00 87.88 96 LYS A CA 1
ATOM 786 C C . LYS A 1 96 ? 0.428 2.870 11.217 1.00 87.88 96 LYS A C 1
ATOM 788 O O . LYS A 1 96 ? -0.474 2.544 10.454 1.00 87.88 96 LYS A O 1
ATOM 793 N N . ILE A 1 97 ? 1.476 2.078 11.448 1.00 86.88 97 ILE A N 1
ATOM 794 C CA . ILE A 1 97 ? 1.620 0.744 10.837 1.00 86.88 97 ILE A CA 1
ATOM 795 C C . ILE A 1 97 ? 0.462 -0.171 11.262 1.00 86.88 97 ILE A C 1
ATOM 797 O O . ILE A 1 97 ? -0.135 -0.847 10.426 1.00 86.88 97 ILE A O 1
ATOM 801 N N . ILE A 1 98 ? 0.109 -0.170 12.551 1.00 89.31 98 ILE A N 1
ATOM 802 C CA . ILE A 1 98 ? -0.999 -0.984 13.070 1.00 89.31 98 ILE A CA 1
ATOM 803 C C . ILE A 1 98 ? -2.322 -0.562 12.438 1.00 89.31 98 ILE A C 1
ATOM 805 O O . ILE A 1 98 ? -3.102 -1.410 12.009 1.00 89.31 98 ILE A O 1
ATOM 809 N N . MET A 1 99 ? -2.560 0.744 12.345 1.00 90.56 99 MET A N 1
ATOM 810 C CA . MET A 1 99 ? -3.735 1.268 11.668 1.00 90.56 99 MET A CA 1
ATOM 811 C C . MET A 1 99 ? -3.760 0.797 10.210 1.00 90.56 99 MET A C 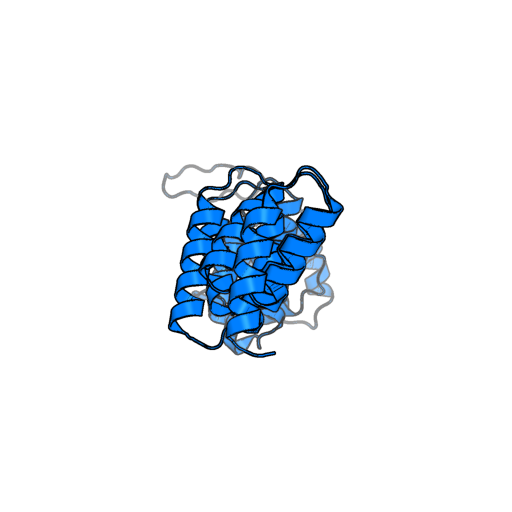1
ATOM 813 O O . MET A 1 99 ? -4.734 0.176 9.807 1.00 90.56 99 MET A O 1
ATOM 817 N N . ILE A 1 100 ? -2.676 0.949 9.441 1.00 89.00 100 ILE A N 1
ATOM 818 C CA . ILE A 1 100 ? -2.603 0.443 8.056 1.00 89.00 100 ILE A CA 1
ATOM 819 C C . ILE A 1 100 ? -3.037 -1.034 7.963 1.00 89.00 100 ILE A C 1
ATOM 821 O O . ILE A 1 100 ? -3.799 -1.388 7.063 1.00 89.00 100 ILE A O 1
ATOM 825 N N . GLU A 1 101 ? -2.642 -1.891 8.905 1.00 86.62 101 GLU A N 1
ATOM 826 C CA . GLU A 1 101 ? -3.094 -3.289 8.954 1.00 86.62 101 GLU A CA 1
ATOM 827 C C . GLU A 1 101 ? -4.593 -3.434 9.289 1.00 86.62 101 GLU A C 1
ATOM 829 O O . GLU A 1 101 ? -5.285 -4.271 8.707 1.00 86.62 101 GLU A O 1
ATOM 834 N N . VAL A 1 102 ? -5.129 -2.615 10.197 1.00 90.81 102 VAL A N 1
ATOM 835 C CA . VAL A 1 102 ? -6.572 -2.557 10.499 1.00 90.81 102 VAL A CA 1
ATOM 836 C C . VAL A 1 102 ? -7.378 -2.050 9.302 1.00 90.81 102 VAL A C 1
ATOM 838 O O . VAL A 1 102 ? -8.486 -2.536 9.078 1.00 90.81 102 VAL A O 1
ATOM 841 N N . SER A 1 103 ? -6.813 -1.149 8.488 1.00 90.50 103 SER A N 1
ATOM 842 C CA . SER A 1 103 ? -7.493 -0.577 7.322 1.00 90.50 103 SER A CA 1
ATOM 843 C C . SER A 1 103 ? -7.998 -1.644 6.350 1.00 90.50 103 SER A C 1
ATOM 845 O O . SER A 1 103 ? -8.990 -1.417 5.669 1.00 90.50 103 SER A O 1
ATOM 847 N N . ARG A 1 104 ? -7.367 -2.831 6.328 1.00 87.44 104 ARG A N 1
ATOM 848 C CA . ARG A 1 104 ? -7.734 -3.989 5.494 1.00 87.44 104 ARG A CA 1
ATOM 849 C C . ARG A 1 104 ? -9.162 -4.500 5.699 1.00 87.44 104 ARG A C 1
ATOM 851 O O . ARG A 1 104 ? -9.658 -5.172 4.804 1.00 87.44 104 ARG A O 1
ATOM 858 N N . SER A 1 105 ? -9.805 -4.185 6.825 1.00 89.81 105 SER A N 1
ATOM 859 C CA . SER A 1 105 ? -11.225 -4.500 7.051 1.00 89.81 105 SER A CA 1
ATOM 860 C C . SER A 1 105 ? -12.190 -3.526 6.363 1.00 89.81 105 SER A C 1
ATOM 862 O O . SER A 1 105 ? -13.384 -3.794 6.308 1.00 89.81 105 SER A O 1
ATOM 864 N N . PHE A 1 106 ? -11.706 -2.404 5.826 1.00 91.44 106 PHE A N 1
ATOM 865 C CA . PHE A 1 106 ? -12.523 -1.482 5.037 1.00 91.44 106 PHE A CA 1
ATOM 866 C C . PHE A 1 106 ? -12.518 -1.822 3.544 1.00 91.44 106 PHE A C 1
ATOM 868 O O . PHE A 1 106 ? -11.697 -2.600 3.045 1.00 91.44 106 PHE A O 1
ATOM 875 N N . SER A 1 107 ? -13.438 -1.182 2.818 1.00 88.62 107 SER A N 1
ATOM 876 C CA . SER A 1 107 ? -13.540 -1.284 1.363 1.00 88.62 107 SER A CA 1
ATOM 877 C C . SER A 1 107 ? -12.227 -0.903 0.667 1.00 88.62 107 SER A C 1
ATOM 879 O O . SER A 1 107 ? -11.434 -0.099 1.166 1.00 88.62 107 SER A O 1
ATOM 881 N N . ILE A 1 108 ? -11.980 -1.481 -0.511 1.00 84.44 108 ILE A N 1
ATOM 882 C CA . ILE A 1 108 ? -10.774 -1.163 -1.285 1.00 84.44 108 ILE A CA 1
ATOM 883 C C . ILE A 1 108 ? -10.748 0.314 -1.695 1.00 84.44 108 ILE A C 1
ATOM 885 O O . ILE A 1 108 ? -9.706 0.945 -1.574 1.00 84.44 108 ILE A O 1
ATOM 889 N N . GLN A 1 109 ? -11.910 0.887 -2.028 1.00 84.69 109 GLN A N 1
ATOM 890 C CA . GLN A 1 109 ? -12.045 2.288 -2.421 1.00 84.69 109 GLN A CA 1
ATOM 891 C C . GLN A 1 109 ? -11.633 3.242 -1.293 1.00 84.69 109 GLN A C 1
ATOM 893 O O . GLN A 1 109 ? -10.912 4.210 -1.529 1.00 84.69 109 GLN A O 1
ATOM 898 N N . PHE A 1 110 ? -12.066 2.970 -0.057 1.00 88.50 110 PHE A N 1
ATOM 899 C CA . PHE A 1 110 ? -11.658 3.769 1.100 1.00 88.50 110 PHE A CA 1
ATOM 900 C C . PHE A 1 110 ? -10.148 3.683 1.330 1.00 88.50 110 PHE A C 1
ATOM 902 O O . PHE A 1 110 ? -9.485 4.704 1.526 1.00 88.50 110 PHE A O 1
ATOM 909 N N . ARG A 1 111 ? -9.594 2.466 1.272 1.00 87.31 111 ARG A N 1
ATOM 910 C CA . ARG A 1 111 ? -8.159 2.245 1.467 1.00 87.31 111 ARG A CA 1
ATOM 911 C C . ARG A 1 111 ? -7.324 2.984 0.428 1.00 87.31 111 ARG A C 1
ATOM 913 O O . ARG A 1 111 ? -6.378 3.662 0.801 1.00 87.31 111 ARG A O 1
ATOM 920 N N . GLU A 1 112 ? -7.699 2.912 -0.844 1.00 83.06 112 GLU A N 1
ATOM 921 C CA . GLU A 1 112 ? -7.023 3.621 -1.936 1.00 83.06 112 GLU A CA 1
ATOM 922 C C . GLU A 1 112 ? -6.997 5.136 -1.706 1.00 83.06 112 GLU A C 1
ATOM 924 O O . GLU A 1 112 ? -5.930 5.748 -1.757 1.00 83.06 112 GLU A O 1
ATOM 929 N N . GLN A 1 113 ? -8.142 5.735 -1.360 1.00 81.56 113 GLN A N 1
ATOM 930 C CA . GLN A 1 113 ? -8.224 7.169 -1.058 1.00 81.56 113 GLN A CA 1
ATOM 931 C C . GLN A 1 113 ? -7.373 7.561 0.150 1.00 81.56 113 GLN A C 1
ATOM 933 O O . GLN A 1 113 ? -6.702 8.595 0.129 1.00 81.56 113 GLN A O 1
ATOM 938 N N . MET A 1 114 ? -7.396 6.741 1.201 1.00 84.12 114 MET A N 1
ATOM 939 C CA . MET A 1 114 ? -6.567 6.946 2.381 1.00 84.12 114 MET A CA 1
ATOM 940 C C . MET A 1 114 ? -5.084 6.893 2.008 1.00 84.12 114 MET A C 1
ATOM 942 O O . MET A 1 114 ? -4.334 7.804 2.338 1.00 84.12 114 MET A O 1
ATOM 946 N N . TRP A 1 115 ? -4.642 5.840 1.325 1.00 83.44 115 TRP A N 1
ATOM 947 C CA . TRP A 1 115 ? -3.228 5.620 1.042 1.00 83.44 115 TRP A CA 1
ATOM 948 C C . TRP A 1 115 ? -2.640 6.679 0.118 1.00 83.44 115 TRP A C 1
ATOM 950 O O . TRP A 1 115 ? -1.537 7.140 0.394 1.00 83.44 115 TRP A O 1
ATOM 960 N N . VAL A 1 116 ? -3.384 7.121 -0.900 1.00 80.69 116 VAL A N 1
ATOM 961 C CA . VAL A 1 116 ? -2.970 8.231 -1.773 1.00 80.69 116 VAL A CA 1
ATOM 962 C C . VAL A 1 116 ? -2.674 9.487 -0.958 1.00 80.69 116 VAL A C 1
ATOM 964 O O . VAL A 1 116 ? -1.578 10.028 -1.056 1.00 80.69 116 VAL A O 1
ATOM 967 N N . ARG A 1 117 ? -3.597 9.900 -0.078 1.00 79.62 117 ARG A N 1
ATOM 968 C CA . ARG A 1 117 ? -3.382 11.070 0.794 1.00 79.62 117 ARG A CA 1
ATOM 969 C C . ARG A 1 117 ? -2.136 10.919 1.662 1.00 79.62 117 ARG A C 1
ATOM 971 O O . ARG A 1 117 ? -1.408 11.876 1.893 1.00 79.62 117 ARG A O 1
ATOM 978 N N . LEU A 1 118 ? -1.880 9.707 2.144 1.00 79.56 118 LEU A N 1
ATOM 979 C CA . LEU A 1 118 ? -0.763 9.450 3.043 1.00 79.56 118 LEU A CA 1
ATOM 980 C C . LEU A 1 118 ? 0.587 9.373 2.342 1.00 79.56 118 LEU A C 1
ATOM 982 O O . LEU A 1 118 ? 1.595 9.679 2.978 1.00 79.56 118 LEU A O 1
ATOM 986 N N . LEU A 1 119 ? 0.642 8.962 1.076 1.00 83.44 119 LEU A N 1
ATOM 987 C CA . LEU A 1 119 ? 1.896 8.934 0.327 1.00 83.44 119 LEU A CA 1
ATOM 988 C C . LEU A 1 119 ? 2.476 10.341 0.185 1.00 83.44 119 LEU A C 1
ATOM 990 O O . LEU A 1 119 ? 3.669 10.514 0.414 1.00 83.44 119 LEU A O 1
ATOM 994 N N . SER A 1 120 ? 1.659 11.355 -0.093 1.00 74.75 120 SER A N 1
ATOM 995 C CA . SER A 1 120 ? 2.148 12.724 -0.297 1.00 74.75 120 SER A CA 1
ATOM 996 C C . SER A 1 120 ? 2.800 13.319 0.964 1.00 74.75 120 SER A C 1
ATOM 998 O O . SER A 1 120 ? 3.886 13.893 0.880 1.00 74.75 120 SER A O 1
ATOM 1000 N N . ASP A 1 121 ? 2.207 13.091 2.141 1.00 73.44 121 ASP A N 1
ATOM 1001 C CA . ASP A 1 121 ? 2.570 13.795 3.384 1.00 73.44 121 ASP A CA 1
ATOM 1002 C C . ASP A 1 121 ? 3.486 12.997 4.336 1.00 73.44 121 ASP A C 1
ATOM 1004 O O . ASP A 1 121 ? 3.800 13.441 5.446 1.00 73.44 121 ASP A O 1
ATOM 1008 N N . SER A 1 122 ? 3.924 11.795 3.946 1.00 79.75 122 SER A N 1
ATOM 1009 C CA . SER A 1 122 ? 4.652 10.889 4.844 1.00 79.75 122 SER A CA 1
ATOM 1010 C C . SER A 1 122 ? 6.174 10.863 4.655 1.00 79.75 122 SER A C 1
ATOM 1012 O O . SER A 1 122 ? 6.723 11.067 3.572 1.00 79.75 122 SER A O 1
ATOM 1014 N N . LYS A 1 123 ? 6.882 10.565 5.755 1.00 84.19 123 LYS A N 1
ATOM 1015 C CA . LYS A 1 123 ? 8.325 10.267 5.756 1.00 84.19 123 LYS A CA 1
ATOM 1016 C C . LYS A 1 123 ? 8.603 8.907 5.104 1.00 84.19 123 LYS A C 1
ATOM 1018 O O . LYS A 1 123 ? 7.732 8.037 5.112 1.00 84.19 123 LYS A O 1
ATOM 1023 N N . ASN A 1 124 ? 9.837 8.701 4.636 1.00 84.44 124 ASN A N 1
ATOM 1024 C CA . ASN A 1 124 ? 10.245 7.509 3.878 1.00 84.44 124 ASN A CA 1
ATOM 1025 C C . ASN A 1 124 ? 9.843 6.171 4.529 1.00 84.44 124 ASN A C 1
ATOM 1027 O O . ASN A 1 124 ? 9.285 5.321 3.841 1.00 84.44 124 ASN A O 1
ATOM 1031 N N . ASP A 1 125 ? 10.028 6.000 5.843 1.00 83.12 125 ASP A N 1
ATOM 1032 C CA . ASP A 1 125 ? 9.678 4.747 6.542 1.00 83.12 125 ASP A CA 1
ATOM 1033 C C . ASP A 1 125 ? 8.176 4.416 6.469 1.00 83.12 125 ASP A C 1
ATOM 1035 O O . ASP A 1 125 ? 7.760 3.262 6.317 1.00 83.12 125 ASP A O 1
ATOM 1039 N N . LEU A 1 126 ? 7.335 5.446 6.571 1.00 86.12 126 LEU A N 1
ATOM 1040 C CA . LEU A 1 126 ? 5.889 5.287 6.488 1.00 86.12 126 LEU A CA 1
ATOM 1041 C C . LEU A 1 126 ? 5.453 5.083 5.033 1.00 86.12 126 LEU A C 1
ATOM 1043 O O . LEU A 1 126 ? 4.629 4.203 4.787 1.00 86.12 126 LEU A O 1
ATOM 1047 N N . LYS A 1 127 ? 6.061 5.804 4.076 1.00 89.94 127 LYS A N 1
ATOM 1048 C CA . LYS A 1 127 ? 5.865 5.561 2.636 1.00 89.94 127 LYS A CA 1
ATOM 1049 C C . LYS A 1 127 ? 6.146 4.106 2.288 1.00 89.94 127 LYS A C 1
ATOM 1051 O O . LYS A 1 127 ? 5.306 3.463 1.670 1.00 89.94 127 LYS A O 1
ATOM 1056 N N . TYR A 1 128 ? 7.269 3.562 2.757 1.00 88.75 128 TYR A N 1
ATOM 1057 C CA . TYR A 1 128 ? 7.633 2.164 2.535 1.00 88.75 128 TYR A CA 1
ATOM 1058 C C . TYR A 1 128 ? 6.521 1.212 2.995 1.00 88.75 128 TYR A C 1
ATOM 1060 O O . TYR A 1 128 ? 6.098 0.330 2.247 1.00 88.75 128 TYR A O 1
ATOM 1068 N N . THR A 1 129 ? 5.992 1.429 4.203 1.00 86.94 129 THR A N 1
ATOM 1069 C CA . THR A 1 129 ? 4.897 0.608 4.738 1.00 86.94 129 THR A CA 1
ATOM 1070 C C . THR A 1 129 ? 3.636 0.739 3.884 1.00 86.94 129 THR A C 1
ATOM 1072 O O . THR A 1 129 ? 3.043 -0.276 3.522 1.00 86.94 129 THR A O 1
ATOM 1075 N N . ILE A 1 130 ? 3.233 1.961 3.530 1.00 88.62 130 ILE A N 1
ATOM 1076 C CA . ILE A 1 130 ? 2.031 2.206 2.722 1.00 88.62 130 ILE A CA 1
ATOM 1077 C C . ILE A 1 130 ? 2.153 1.508 1.362 1.00 88.62 130 ILE A C 1
ATOM 1079 O O . ILE A 1 130 ? 1.268 0.740 0.986 1.00 88.62 130 ILE A O 1
ATOM 1083 N N . ILE A 1 131 ? 3.282 1.694 0.670 1.00 90.19 131 ILE A N 1
ATOM 1084 C CA . ILE A 1 131 ? 3.548 1.078 -0.636 1.00 90.19 131 ILE A CA 1
ATOM 1085 C C . ILE A 1 131 ? 3.544 -0.452 -0.534 1.00 90.19 131 ILE A C 1
ATOM 1087 O O . ILE A 1 131 ? 2.969 -1.121 -1.387 1.00 90.19 131 ILE A O 1
ATOM 1091 N N . SER A 1 132 ? 4.095 -1.028 0.540 1.00 85.25 132 SER A N 1
ATOM 1092 C CA . SER A 1 132 ? 4.096 -2.487 0.720 1.00 85.25 132 SER A CA 1
ATOM 1093 C C . SER A 1 132 ? 2.687 -3.095 0.780 1.00 85.25 132 SER A C 1
ATOM 1095 O O . SER A 1 132 ? 2.479 -4.226 0.339 1.00 85.25 132 SER A O 1
ATOM 1097 N N . VAL A 1 133 ? 1.700 -2.344 1.281 1.00 84.25 133 VAL A N 1
ATOM 1098 C CA . VAL A 1 133 ? 0.297 -2.784 1.335 1.00 84.25 133 VAL A CA 1
ATOM 1099 C C . VAL A 1 133 ? -0.427 -2.540 0.008 1.00 84.25 133 VAL A C 1
ATOM 1101 O O . VAL A 1 133 ? -1.402 -3.230 -0.289 1.00 84.25 133 VAL A O 1
ATOM 1104 N N . LEU A 1 134 ? 0.094 -1.634 -0.820 1.00 85.38 134 LEU A N 1
ATOM 1105 C CA . LEU A 1 134 ? -0.377 -1.340 -2.172 1.00 85.38 134 LEU A CA 1
ATOM 1106 C C . LEU A 1 134 ? 0.127 -2.317 -3.241 1.00 85.38 134 LEU A C 1
ATOM 1108 O O . LEU A 1 134 ? -0.246 -2.162 -4.397 1.00 85.38 134 LEU A O 1
ATOM 1112 N N . LYS A 1 135 ? 0.918 -3.343 -2.893 1.00 81.25 135 LYS A N 1
ATOM 1113 C CA . LYS A 1 135 ? 1.532 -4.275 -3.863 1.00 81.25 135 LYS A CA 1
ATOM 1114 C C . LYS A 1 135 ? 0.548 -4.879 -4.877 1.00 81.25 135 LYS A C 1
ATOM 1116 O O . LYS A 1 135 ? 0.941 -5.210 -5.994 1.00 81.25 135 LYS A O 1
ATOM 1121 N N . ASP A 1 136 ? -0.729 -5.000 -4.507 1.00 79.31 136 ASP A N 1
ATOM 1122 C CA . ASP A 1 136 ? -1.761 -5.582 -5.360 1.00 79.31 136 ASP A CA 1
ATOM 1123 C C . ASP A 1 136 ? -2.674 -4.604 -6.108 1.00 79.31 136 ASP A C 1
ATOM 1125 O O . ASP A 1 136 ? -3.586 -5.050 -6.812 1.00 79.31 136 ASP A O 1
ATOM 1129 N N . ILE A 1 137 ? -2.408 -3.304 -6.019 1.00 85.56 137 ILE A N 1
ATOM 1130 C CA . ILE A 1 137 ? -3.239 -2.266 -6.622 1.00 85.56 137 ILE A CA 1
ATOM 1131 C C . ILE A 1 137 ? -3.235 -2.320 -8.159 1.00 85.56 137 ILE A C 1
ATOM 1133 O O . ILE A 1 137 ? -2.248 -2.717 -8.782 1.00 85.56 137 ILE A O 1
ATOM 1137 N N . LYS A 1 138 ? -4.364 -1.935 -8.766 1.00 86.56 138 LYS A N 1
ATOM 1138 C CA . LYS A 1 138 ? -4.497 -1.748 -10.219 1.00 86.56 138 LYS A CA 1
ATOM 1139 C C . LYS A 1 138 ? -4.809 -0.303 -10.613 1.00 86.56 138 LYS A C 1
ATOM 1141 O O . LYS A 1 138 ? -4.449 0.091 -11.710 1.00 86.56 138 LYS A O 1
ATOM 1146 N N . ASP A 1 139 ? -5.452 0.482 -9.746 1.00 88.38 139 ASP A N 1
ATOM 1147 C CA . ASP A 1 139 ? -5.833 1.862 -10.067 1.00 88.38 139 ASP A CA 1
ATOM 1148 C C . ASP A 1 139 ? -4.610 2.694 -10.497 1.00 88.38 139 ASP A C 1
ATOM 1150 O O . ASP A 1 139 ? -3.703 2.940 -9.698 1.00 88.38 139 ASP A O 1
ATOM 1154 N N . LEU A 1 140 ? -4.611 3.137 -11.761 1.00 90.88 140 LEU A N 1
ATOM 1155 C CA . LEU A 1 140 ? -3.526 3.908 -12.369 1.00 90.88 140 LEU A CA 1
ATOM 1156 C C . LEU A 1 140 ? -3.232 5.210 -11.609 1.00 90.88 140 LEU A C 1
ATOM 1158 O O . LEU A 1 140 ? -2.075 5.604 -11.516 1.00 90.88 140 LEU A O 1
ATOM 1162 N N . LYS A 1 141 ? -4.242 5.846 -10.998 1.00 89.50 141 LYS A N 1
ATOM 1163 C CA . LYS A 1 141 ? -4.035 7.057 -10.189 1.00 89.50 141 LYS A CA 1
ATOM 1164 C C . LYS A 1 141 ? -3.255 6.751 -8.919 1.00 89.50 141 LYS A C 1
ATOM 1166 O O . LYS A 1 141 ? -2.409 7.531 -8.506 1.00 89.50 141 LYS A O 1
ATOM 1171 N N . VAL A 1 142 ? -3.533 5.610 -8.291 1.00 89.69 142 VAL A N 1
ATOM 1172 C CA . VAL A 1 142 ? -2.777 5.172 -7.112 1.00 89.69 142 VAL A CA 1
ATOM 1173 C C . VAL A 1 142 ? -1.362 4.765 -7.521 1.00 89.69 142 VAL A C 1
ATOM 1175 O O . VAL A 1 142 ? -0.409 5.062 -6.805 1.00 89.69 142 VAL A O 1
ATOM 1178 N N . LEU A 1 143 ? -1.212 4.127 -8.685 1.00 92.81 143 LEU A N 1
ATOM 1179 C CA . LEU A 1 143 ? 0.094 3.790 -9.250 1.00 92.81 143 LEU A CA 1
ATOM 1180 C C . LEU A 1 143 ? 0.940 5.040 -9.541 1.00 92.81 143 LEU A C 1
ATOM 1182 O O . LEU A 1 143 ? 2.136 5.001 -9.266 1.00 92.81 143 LEU A O 1
ATOM 1186 N N . ASP A 1 144 ? 0.348 6.145 -10.004 1.00 92.44 144 ASP A N 1
ATOM 1187 C CA . ASP A 1 144 ? 1.057 7.424 -10.177 1.00 92.44 144 ASP A CA 1
ATOM 1188 C C . ASP A 1 144 ? 1.626 7.948 -8.854 1.00 92.44 144 ASP A C 1
ATOM 1190 O O . ASP A 1 144 ? 2.800 8.305 -8.769 1.00 92.44 144 ASP A O 1
ATOM 1194 N N . GLU A 1 145 ? 0.835 7.916 -7.783 1.00 91.38 145 GLU A N 1
ATOM 1195 C CA . GLU A 1 145 ? 1.285 8.365 -6.460 1.00 91.38 145 GLU A CA 1
ATOM 1196 C C . GLU A 1 145 ? 2.365 7.453 -5.860 1.00 91.38 145 GLU A C 1
ATOM 1198 O O . GLU A 1 145 ? 3.310 7.912 -5.206 1.00 91.38 145 GLU A O 1
ATOM 1203 N N . VAL A 1 146 ? 2.273 6.145 -6.120 1.00 93.19 146 VAL A N 1
ATOM 1204 C CA . VAL A 1 146 ? 3.345 5.198 -5.791 1.00 93.19 146 VAL A CA 1
ATOM 1205 C C . VAL A 1 146 ? 4.606 5.535 -6.582 1.00 93.19 146 VAL A C 1
ATOM 1207 O O . VAL A 1 146 ? 5.691 5.572 -6.001 1.00 93.19 146 VAL A O 1
ATOM 1210 N N . LEU A 1 147 ? 4.484 5.818 -7.880 1.00 94.12 147 LEU A N 1
ATOM 1211 C CA . LEU A 1 147 ? 5.621 6.126 -8.739 1.00 94.12 147 LEU A CA 1
ATOM 1212 C C . LEU A 1 147 ? 6.330 7.417 -8.322 1.00 94.12 147 LEU A C 1
ATOM 1214 O O . LEU A 1 147 ? 7.558 7.437 -8.273 1.00 94.12 147 LEU A O 1
ATOM 1218 N N . ASN A 1 148 ? 5.584 8.447 -7.921 1.00 91.81 148 ASN A N 1
ATOM 1219 C CA . ASN A 1 148 ? 6.144 9.686 -7.372 1.00 91.81 148 ASN A CA 1
ATOM 1220 C C . ASN A 1 148 ? 7.040 9.417 -6.150 1.00 91.81 148 ASN A C 1
ATOM 1222 O O . ASN A 1 148 ? 8.041 10.096 -5.928 1.00 91.81 148 ASN A O 1
ATOM 1226 N N . SER A 1 149 ? 6.740 8.374 -5.369 1.00 91.56 149 SER A N 1
ATOM 1227 C CA . SER A 1 149 ? 7.573 7.968 -4.230 1.00 91.56 149 SER A CA 1
ATOM 1228 C C . SER A 1 149 ? 8.899 7.306 -4.637 1.00 91.56 149 SER A C 1
ATOM 1230 O O . SER A 1 149 ? 9.786 7.166 -3.792 1.00 91.56 149 SER A O 1
ATOM 1232 N N . ALA A 1 150 ? 9.067 6.918 -5.908 1.00 91.94 150 ALA A N 1
ATOM 1233 C CA . ALA A 1 150 ? 10.323 6.395 -6.447 1.00 91.94 150 ALA A CA 1
ATOM 1234 C C . ALA A 1 150 ? 11.373 7.492 -6.699 1.00 91.94 150 ALA A C 1
ATOM 1236 O O . ALA A 1 150 ? 12.564 7.190 -6.823 1.00 91.94 150 ALA A O 1
ATOM 1237 N N . GLU A 1 151 ? 10.964 8.763 -6.736 1.00 89.38 151 GLU A N 1
ATOM 1238 C CA . GLU A 1 151 ? 11.856 9.920 -6.834 1.00 89.38 151 GLU A CA 1
ATOM 1239 C C . GLU A 1 151 ? 12.503 10.243 -5.481 1.00 89.38 151 GLU A C 1
ATOM 1241 O O . GLU A 1 151 ? 12.293 11.280 -4.858 1.00 89.38 151 GLU A O 1
ATOM 1246 N N . THR A 1 152 ? 13.301 9.302 -4.992 1.00 88.38 152 THR A N 1
ATOM 1247 C CA . THR A 1 152 ? 13.984 9.392 -3.704 1.00 88.38 152 THR A CA 1
ATOM 1248 C C . THR A 1 152 ? 15.413 8.889 -3.831 1.00 88.38 152 THR A C 1
ATOM 1250 O O . THR A 1 152 ? 15.719 8.029 -4.663 1.00 88.38 152 THR A O 1
ATOM 1253 N N . THR A 1 153 ? 16.298 9.404 -2.980 1.00 88.06 153 THR A N 1
ATOM 1254 C CA . THR A 1 153 ? 17.670 8.901 -2.842 1.00 88.06 153 THR A CA 1
ATOM 1255 C C . THR A 1 153 ? 17.710 7.579 -2.076 1.00 88.06 153 THR A C 1
ATOM 1257 O O . THR A 1 153 ? 18.648 6.804 -2.258 1.00 88.06 153 THR A O 1
ATOM 1260 N N . ASP A 1 154 ? 16.675 7.278 -1.285 1.00 90.44 154 ASP A N 1
ATOM 1261 C CA . ASP A 1 154 ? 16.541 6.029 -0.536 1.00 90.44 154 ASP A CA 1
ATOM 1262 C C . ASP A 1 154 ? 16.342 4.835 -1.491 1.00 90.44 154 ASP A C 1
ATOM 1264 O O . ASP A 1 154 ? 15.283 4.703 -2.114 1.00 90.44 154 ASP A O 1
ATOM 1268 N N . PRO A 1 155 ? 17.335 3.936 -1.617 1.00 89.88 155 PRO A N 1
ATOM 1269 C CA . PRO A 1 155 ? 17.260 2.829 -2.559 1.00 89.88 155 PRO A CA 1
ATOM 1270 C C . PRO A 1 155 ? 16.165 1.820 -2.204 1.00 89.88 155 PRO A C 1
ATOM 1272 O O . PRO A 1 155 ? 15.625 1.183 -3.106 1.00 89.88 155 PRO A O 1
ATOM 1275 N N . LEU A 1 156 ? 15.821 1.663 -0.921 1.00 91.50 156 LEU A N 1
ATOM 1276 C CA . LEU A 1 156 ? 14.807 0.705 -0.494 1.00 91.50 156 LEU A CA 1
ATOM 1277 C C . LEU A 1 156 ? 13.409 1.213 -0.852 1.00 91.50 156 LEU A C 1
ATOM 1279 O O . LEU A 1 156 ? 12.629 0.479 -1.463 1.00 91.50 156 LEU A O 1
ATOM 1283 N N . LEU A 1 157 ? 13.115 2.474 -0.516 1.00 93.06 157 LEU A N 1
ATOM 1284 C CA . LEU A 1 157 ? 11.842 3.107 -0.860 1.00 93.06 157 LEU A CA 1
ATOM 1285 C C . LEU A 1 157 ? 11.651 3.178 -2.379 1.00 93.06 157 LEU A C 1
ATOM 1287 O O . LEU A 1 157 ? 10.587 2.838 -2.895 1.00 93.06 157 LEU A O 1
ATOM 1291 N N . ARG A 1 158 ? 12.703 3.558 -3.106 1.00 94.50 158 ARG A N 1
ATOM 1292 C CA . ARG A 1 158 ? 12.666 3.598 -4.564 1.00 94.50 158 ARG A CA 1
ATOM 1293 C C . ARG A 1 158 ? 12.367 2.235 -5.169 1.00 94.50 158 ARG A C 1
ATOM 1295 O O . ARG A 1 158 ? 11.489 2.122 -6.020 1.00 94.50 158 ARG A O 1
ATOM 1302 N N . ARG A 1 159 ? 13.061 1.193 -4.708 1.00 93.88 159 ARG A N 1
ATOM 1303 C CA . ARG A 1 159 ? 12.866 -0.164 -5.217 1.00 93.88 159 ARG A CA 1
ATOM 1304 C C . ARG A 1 159 ? 11.446 -0.666 -4.973 1.00 93.88 159 ARG A C 1
ATOM 1306 O O . ARG A 1 159 ? 10.850 -1.197 -5.903 1.00 93.88 159 ARG A O 1
ATOM 1313 N N . ILE A 1 160 ? 10.889 -0.487 -3.769 1.00 94.31 160 ILE A N 1
ATOM 1314 C CA . ILE A 1 160 ? 9.524 -0.959 -3.478 1.00 94.31 160 ILE A CA 1
ATOM 1315 C C . ILE A 1 160 ? 8.467 -0.172 -4.266 1.00 94.31 160 ILE A C 1
ATOM 1317 O O . ILE A 1 160 ? 7.475 -0.757 -4.702 1.00 94.31 160 ILE A O 1
ATOM 1321 N N . ALA A 1 161 ? 8.691 1.127 -4.495 1.00 95.25 161 ALA A N 1
ATOM 1322 C CA . ALA A 1 161 ? 7.832 1.957 -5.333 1.00 95.25 161 ALA A CA 1
ATOM 1323 C C . ALA A 1 161 ? 7.827 1.454 -6.783 1.00 95.25 161 ALA A C 1
ATOM 1325 O O . ALA A 1 161 ? 6.761 1.181 -7.331 1.00 95.25 161 ALA A O 1
ATOM 1326 N N . LEU A 1 162 ? 9.010 1.230 -7.370 1.00 96.00 162 LEU A N 1
ATOM 1327 C CA . LEU A 1 162 ? 9.142 0.674 -8.721 1.00 96.00 162 LEU A CA 1
ATOM 1328 C C . LEU A 1 162 ? 8.551 -0.737 -8.824 1.00 96.00 162 LEU A C 1
ATOM 1330 O O . LEU A 1 162 ? 7.869 -1.033 -9.799 1.00 96.00 162 LEU A O 1
ATOM 1334 N N . GLU A 1 163 ? 8.780 -1.602 -7.830 1.00 95.44 163 GLU A N 1
ATOM 1335 C CA . GLU A 1 163 ? 8.232 -2.965 -7.803 1.00 95.44 163 GLU A CA 1
ATOM 1336 C C . GLU A 1 163 ? 6.705 -2.957 -7.767 1.00 95.44 163 GLU A C 1
ATOM 1338 O O . GLU A 1 163 ? 6.065 -3.689 -8.523 1.00 95.44 163 GLU A O 1
ATOM 1343 N N . THR A 1 164 ? 6.124 -2.119 -6.908 1.00 94.88 164 THR A N 1
ATOM 1344 C CA . THR A 1 164 ? 4.670 -1.994 -6.759 1.00 94.88 164 THR A CA 1
ATOM 1345 C C . THR A 1 164 ? 4.047 -1.416 -8.021 1.00 94.88 164 THR A C 1
ATOM 1347 O O . THR A 1 164 ? 3.079 -1.976 -8.532 1.00 94.88 164 THR A O 1
ATOM 1350 N N . TRP A 1 165 ? 4.650 -0.359 -8.571 1.00 96.00 165 TRP A N 1
ATOM 1351 C CA . TRP A 1 165 ? 4.214 0.246 -9.824 1.00 96.00 165 TRP A CA 1
ATOM 1352 C C . TRP A 1 165 ? 4.247 -0.760 -10.982 1.00 96.00 165 TRP A C 1
ATOM 1354 O O . TRP A 1 165 ? 3.224 -1.026 -11.612 1.00 96.00 165 TRP A O 1
ATOM 1364 N N . TYR A 1 166 ? 5.396 -1.406 -11.200 1.00 95.25 166 TYR A N 1
ATOM 1365 C CA . TYR A 1 166 ? 5.587 -2.391 -12.264 1.00 95.25 166 TYR A CA 1
ATOM 1366 C C . TYR A 1 166 ? 4.635 -3.587 -12.127 1.00 95.25 166 TYR A C 1
ATOM 1368 O O . TYR A 1 166 ? 4.001 -3.995 -13.098 1.00 95.25 166 TYR A O 1
ATOM 1376 N N . SER A 1 167 ? 4.484 -4.128 -10.913 1.00 93.69 167 SER A N 1
ATOM 1377 C CA . SER A 1 167 ? 3.580 -5.256 -10.650 1.00 93.69 167 SER A CA 1
ATOM 1378 C C . SER A 1 167 ? 2.114 -4.900 -10.894 1.00 93.69 167 SER A C 1
ATOM 1380 O O . SER A 1 167 ? 1.340 -5.771 -11.286 1.00 93.69 167 SER A O 1
ATOM 1382 N N . GLY A 1 168 ? 1.727 -3.639 -10.677 1.00 93.38 168 GLY A N 1
ATOM 1383 C CA . GLY A 1 168 ? 0.408 -3.124 -11.040 1.00 93.38 168 GLY A CA 1
ATOM 1384 C C . GLY A 1 168 ? 0.192 -3.122 -12.554 1.00 93.38 168 GLY A C 1
ATOM 1385 O O . GLY A 1 168 ? -0.818 -3.641 -13.026 1.00 93.38 168 GLY A O 1
ATOM 1386 N N . LEU A 1 169 ? 1.170 -2.626 -13.318 1.00 93.94 169 LEU A N 1
ATOM 1387 C CA . LEU A 1 169 ? 1.091 -2.541 -14.783 1.00 93.94 169 LEU A CA 1
ATOM 1388 C C . LEU A 1 169 ? 1.053 -3.900 -15.477 1.00 93.94 169 LEU A C 1
ATOM 1390 O O . LEU A 1 169 ? 0.286 -4.080 -16.414 1.00 93.94 169 LEU A O 1
ATOM 1394 N N . VAL A 1 170 ? 1.809 -4.886 -14.988 1.00 93.06 170 VAL A N 1
ATOM 1395 C CA . VAL A 1 170 ? 1.817 -6.249 -15.560 1.00 93.06 170 VAL A CA 1
ATOM 1396 C C . VAL A 1 170 ? 0.438 -6.932 -15.483 1.00 93.06 170 VAL A C 1
ATOM 1398 O O . VAL A 1 170 ? 0.203 -7.940 -16.145 1.00 93.06 170 VAL A O 1
ATOM 1401 N N . LYS A 1 171 ? -0.503 -6.393 -14.697 1.00 91.38 171 LYS A N 1
ATOM 1402 C CA . LYS A 1 171 ? -1.877 -6.908 -14.582 1.00 91.38 171 LYS A CA 1
ATOM 1403 C C . LYS A 1 171 ? -2.837 -6.394 -15.663 1.00 91.38 171 LYS A C 1
ATOM 1405 O O . LYS A 1 171 ? -4.022 -6.742 -15.590 1.00 91.38 171 LYS A O 1
ATOM 1410 N N . TYR A 1 172 ? -2.355 -5.556 -16.574 1.00 91.88 172 TYR A N 1
ATOM 1411 C CA . TYR A 1 172 ? -3.087 -5.003 -17.708 1.00 91.88 172 TYR A CA 1
ATOM 1412 C C . TYR A 1 172 ? -2.529 -5.548 -19.021 1.00 91.88 172 TYR A C 1
ATOM 1414 O O . TYR A 1 172 ? -1.354 -5.915 -19.104 1.00 91.88 172 TYR A O 1
ATOM 1422 N N . ASP A 1 173 ? -3.367 -5.552 -20.054 1.00 90.06 173 ASP A N 1
ATOM 1423 C CA . ASP A 1 173 ? -2.893 -5.726 -21.419 1.00 90.06 173 ASP A CA 1
ATOM 1424 C C . ASP A 1 173 ? -2.187 -4.443 -21.871 1.00 90.06 173 ASP A C 1
ATOM 1426 O O . ASP A 1 173 ? -2.625 -3.334 -21.567 1.00 90.06 173 ASP A O 1
ATOM 1430 N N . VAL A 1 174 ? -1.061 -4.583 -22.579 1.00 87.25 174 VAL A N 1
ATOM 1431 C CA . VAL A 1 174 ? -0.209 -3.432 -22.931 1.00 87.25 174 VAL A CA 1
ATOM 1432 C C . VAL A 1 174 ? -0.956 -2.384 -23.750 1.00 87.25 174 VAL A C 1
ATOM 1434 O O . VAL A 1 174 ? -0.705 -1.195 -23.584 1.00 87.25 174 VAL A O 1
ATOM 1437 N N . GLU A 1 175 ? -1.866 -2.831 -24.613 1.00 87.81 175 GLU A N 1
ATOM 1438 C CA . GLU A 1 175 ? -2.642 -1.971 -25.506 1.00 87.81 175 GLU A CA 1
ATOM 1439 C C . GLU A 1 175 ? -3.528 -0.997 -24.715 1.00 87.81 175 GLU A C 1
ATOM 1441 O O . GLU A 1 175 ? -3.720 0.135 -25.148 1.00 87.81 175 GLU A O 1
ATOM 1446 N N . ASP A 1 176 ? -3.973 -1.388 -23.516 1.00 90.25 176 ASP A N 1
ATOM 1447 C CA . ASP A 1 176 ? -4.823 -0.562 -22.652 1.00 90.25 176 ASP A CA 1
ATOM 1448 C C . ASP A 1 176 ? -4.037 0.500 -21.867 1.00 90.25 176 ASP A C 1
ATOM 1450 O O . ASP A 1 176 ? -4.614 1.476 -21.386 1.00 90.25 176 ASP A O 1
ATOM 1454 N N . ILE A 1 177 ? -2.726 0.303 -21.688 1.00 91.62 177 ILE A N 1
ATOM 1455 C CA . ILE A 1 177 ? -1.879 1.140 -20.820 1.00 91.62 177 ILE A CA 1
ATOM 1456 C C . ILE A 1 177 ? -0.728 1.814 -21.568 1.00 91.62 177 ILE A C 1
ATOM 1458 O O . ILE A 1 177 ? 0.112 2.457 -20.936 1.00 91.62 177 ILE A O 1
ATOM 1462 N N . ILE A 1 178 ? -0.653 1.676 -22.892 1.00 88.62 178 ILE A N 1
ATOM 1463 C CA . ILE A 1 178 ? 0.477 2.182 -23.675 1.00 88.62 178 ILE A CA 1
ATOM 1464 C C . ILE A 1 178 ? 0.628 3.698 -23.532 1.00 88.62 178 ILE A C 1
ATOM 1466 O O . ILE A 1 178 ? 1.718 4.172 -23.214 1.00 88.62 178 ILE A O 1
ATOM 1470 N N . ASP A 1 179 ? -0.477 4.436 -23.643 1.00 88.12 179 ASP A N 1
ATOM 1471 C CA . ASP A 1 179 ? -0.505 5.892 -23.493 1.00 88.12 179 ASP A CA 1
ATOM 1472 C C . ASP A 1 179 ? -0.118 6.313 -22.072 1.00 88.12 179 ASP A C 1
ATOM 1474 O O . ASP A 1 179 ? 0.574 7.308 -21.876 1.00 88.12 179 ASP A O 1
ATOM 1478 N N . TYR A 1 180 ? -0.519 5.518 -21.076 1.00 90.56 180 TYR A N 1
ATOM 1479 C CA . TYR A 1 180 ? -0.162 5.740 -19.677 1.00 90.56 180 TYR A CA 1
ATOM 1480 C C . TYR A 1 180 ? 1.337 5.519 -19.408 1.00 90.56 180 TYR A C 1
ATOM 1482 O O . TYR A 1 180 ? 1.898 6.157 -18.517 1.00 90.56 180 TYR A O 1
ATOM 1490 N N . ILE A 1 181 ? 1.977 4.596 -20.133 1.00 90.94 181 ILE A N 1
ATOM 1491 C CA . ILE A 1 181 ? 3.406 4.289 -19.998 1.00 90.94 181 ILE A CA 1
ATOM 1492 C C . ILE A 1 181 ? 4.273 5.244 -20.827 1.00 90.94 181 ILE A C 1
ATOM 1494 O O . ILE A 1 181 ? 5.427 5.469 -20.460 1.00 90.94 181 ILE A O 1
ATOM 1498 N N . ALA A 1 182 ? 3.762 5.784 -21.935 1.00 87.31 182 ALA A N 1
ATOM 1499 C CA . ALA A 1 182 ? 4.544 6.532 -22.923 1.00 87.31 182 ALA A CA 1
ATOM 1500 C C . ALA A 1 182 ? 5.309 7.732 -22.331 1.00 87.31 182 ALA A C 1
ATOM 1502 O O . ALA A 1 182 ? 6.458 7.973 -22.702 1.00 87.31 182 ALA A O 1
ATOM 1503 N N . ASP A 1 183 ? 4.720 8.432 -21.358 1.00 87.06 183 ASP A N 1
ATOM 1504 C CA . ASP A 1 183 ? 5.328 9.546 -20.612 1.00 87.06 183 ASP A CA 1
ATOM 1505 C C . ASP A 1 183 ? 6.179 9.091 -19.404 1.00 87.06 183 ASP A C 1
ATOM 1507 O O . ASP A 1 183 ? 6.891 9.888 -18.792 1.00 87.06 183 ASP A O 1
ATOM 1511 N N . LYS A 1 184 ? 6.140 7.798 -19.065 1.00 91.88 184 LYS A N 1
ATOM 1512 C CA . LYS A 1 184 ? 6.825 7.161 -17.925 1.00 91.88 184 LYS A CA 1
ATOM 1513 C C . LYS A 1 184 ? 7.866 6.130 -18.365 1.00 91.88 184 LYS A C 1
ATOM 1515 O O . LYS A 1 184 ? 8.352 5.344 -17.545 1.00 91.88 184 LYS A O 1
ATOM 1520 N N . LEU A 1 185 ? 8.279 6.140 -19.635 1.00 91.69 185 LEU A N 1
ATOM 1521 C CA . LEU A 1 185 ? 9.232 5.167 -20.182 1.00 91.69 185 LEU A CA 1
ATOM 1522 C C . LEU A 1 185 ? 10.548 5.131 -19.399 1.00 91.69 185 LEU A C 1
ATOM 1524 O O . LEU A 1 185 ? 11.094 4.054 -19.160 1.00 91.69 185 LEU A O 1
ATOM 1528 N N . HIS A 1 186 ? 11.044 6.273 -18.918 1.00 92.50 186 HIS A N 1
ATOM 1529 C CA . HIS A 1 186 ? 12.261 6.290 -18.102 1.00 92.50 186 HIS A CA 1
ATOM 1530 C C . HIS A 1 186 ? 12.113 5.555 -16.772 1.00 92.50 186 HIS A C 1
ATOM 1532 O O . HIS A 1 186 ? 13.074 4.927 -16.318 1.00 92.50 186 HIS A O 1
ATOM 1538 N N . PHE A 1 187 ? 10.930 5.608 -16.159 1.00 94.50 187 PHE A N 1
ATOM 1539 C CA . PHE A 1 187 ? 10.636 4.823 -14.969 1.00 94.50 187 PHE A CA 1
ATOM 1540 C C . PHE A 1 187 ? 10.539 3.338 -15.297 1.00 94.50 187 PHE A C 1
ATOM 1542 O O . PHE A 1 187 ? 11.067 2.530 -14.540 1.00 94.50 187 PHE A O 1
ATOM 1549 N N . LEU A 1 188 ? 9.967 2.972 -16.447 1.00 95.12 188 LEU A N 1
ATOM 1550 C CA . LEU A 1 188 ? 9.928 1.581 -16.900 1.00 95.12 188 LEU A CA 1
ATOM 1551 C C . LEU A 1 188 ? 11.326 1.017 -17.184 1.00 95.12 188 LEU A C 1
ATOM 1553 O O . LEU A 1 188 ? 11.626 -0.104 -16.773 1.00 95.12 188 LEU A O 1
ATOM 1557 N N . ILE A 1 189 ? 12.211 1.799 -17.808 1.00 94.56 189 ILE A N 1
ATOM 1558 C CA . ILE A 1 189 ? 13.630 1.454 -17.991 1.00 94.56 189 ILE A CA 1
ATOM 1559 C C . ILE A 1 189 ? 14.293 1.247 -16.625 1.00 94.56 189 ILE A C 1
ATOM 1561 O O . ILE A 1 189 ? 14.953 0.233 -16.396 1.00 94.56 189 ILE A O 1
ATOM 1565 N N . ARG A 1 190 ? 14.094 2.182 -15.686 1.00 94.44 190 ARG A N 1
ATOM 1566 C CA . ARG A 1 190 ? 14.667 2.083 -14.338 1.00 94.44 190 ARG A CA 1
ATOM 1567 C C . ARG A 1 190 ? 14.137 0.869 -13.578 1.00 94.44 190 ARG A C 1
ATOM 1569 O O . ARG A 1 190 ? 14.937 0.157 -12.987 1.00 94.44 190 ARG A O 1
ATOM 1576 N N . ALA A 1 191 ? 12.834 0.600 -13.629 1.00 96.19 191 ALA A N 1
ATOM 1577 C CA . ALA A 1 191 ? 12.215 -0.574 -13.021 1.00 96.19 191 ALA A CA 1
ATOM 1578 C C . ALA A 1 191 ? 12.777 -1.868 -13.621 1.00 96.19 191 ALA A C 1
ATOM 1580 O O . ALA A 1 191 ? 13.182 -2.759 -12.885 1.00 96.19 191 ALA A O 1
ATOM 1581 N N . THR A 1 192 ? 12.889 -1.940 -14.949 1.00 95.75 192 THR A N 1
ATOM 1582 C CA . THR A 1 192 ? 13.458 -3.099 -15.655 1.00 95.75 192 THR A CA 1
ATOM 1583 C C . THR A 1 192 ? 14.893 -3.381 -15.205 1.00 95.75 192 THR A C 1
ATOM 1585 O O . THR A 1 192 ? 15.247 -4.533 -14.963 1.00 95.75 192 THR A O 1
ATOM 1588 N N . TYR A 1 193 ? 15.701 -2.333 -15.024 1.00 95.31 193 TYR A N 1
ATOM 1589 C CA . TYR A 1 193 ? 17.060 -2.450 -14.497 1.00 95.31 193 TYR A CA 1
ATOM 1590 C C . TYR A 1 193 ? 17.092 -2.810 -13.003 1.00 95.31 193 TYR A C 1
ATOM 1592 O O . TYR A 1 193 ? 17.690 -3.809 -12.623 1.00 95.31 193 TYR A O 1
ATOM 1600 N N . GLU A 1 194 ? 16.473 -2.020 -12.125 1.00 94.25 194 GLU A N 1
ATOM 1601 C CA . GLU A 1 194 ? 16.605 -2.199 -10.670 1.00 94.25 194 GLU A CA 1
ATOM 1602 C C . GLU A 1 194 ? 15.937 -3.488 -10.167 1.00 94.25 194 GLU A C 1
ATOM 1604 O O . GLU A 1 194 ? 16.404 -4.090 -9.197 1.00 94.25 194 GLU A O 1
ATOM 1609 N N . LEU A 1 195 ? 14.866 -3.933 -10.831 1.00 95.00 195 LEU A N 1
ATOM 1610 C CA . LEU A 1 195 ? 14.152 -5.167 -10.501 1.00 95.00 195 LEU A CA 1
ATOM 1611 C C . LEU A 1 195 ? 14.669 -6.383 -11.279 1.00 95.00 195 LEU A C 1
ATOM 1613 O O . LEU A 1 195 ? 14.256 -7.497 -10.966 1.00 95.00 195 LEU A O 1
ATOM 1617 N N . GLN A 1 196 ? 15.570 -6.180 -12.250 1.00 94.19 196 GLN A N 1
ATOM 1618 C CA . GLN A 1 196 ? 16.138 -7.233 -13.099 1.00 94.19 196 GLN A CA 1
ATOM 1619 C C . GLN A 1 196 ? 15.046 -8.073 -13.786 1.00 94.19 196 GLN A C 1
ATOM 1621 O O . GLN A 1 196 ? 15.052 -9.303 -13.729 1.00 94.19 196 GLN A O 1
ATOM 1626 N N . THR A 1 197 ? 14.053 -7.401 -14.378 1.00 93.19 197 THR A N 1
ATOM 1627 C CA . THR A 1 197 ? 12.946 -8.084 -15.066 1.00 93.19 197 THR A CA 1
ATOM 1628 C C . THR A 1 197 ? 13.394 -8.621 -16.427 1.00 93.19 197 THR A C 1
ATOM 1630 O O . THR A 1 197 ? 14.412 -8.195 -16.973 1.00 93.19 197 THR A O 1
ATOM 1633 N N . ASP A 1 198 ? 12.605 -9.524 -17.015 1.00 90.12 198 ASP A N 1
ATOM 1634 C CA . ASP A 1 198 ? 12.838 -10.057 -18.368 1.00 90.12 198 ASP A CA 1
ATOM 1635 C C . ASP A 1 198 ? 12.652 -9.010 -19.488 1.00 90.12 198 ASP A C 1
ATOM 1637 O O . ASP A 1 198 ? 12.905 -9.279 -20.665 1.00 90.12 198 ASP A O 1
ATOM 1641 N N . GLY A 1 199 ? 12.200 -7.804 -19.130 1.00 91.75 199 GLY A N 1
ATOM 1642 C CA . GLY A 1 199 ? 11.981 -6.710 -20.057 1.00 91.75 199 GLY A CA 1
ATOM 1643 C C . GLY A 1 199 ? 10.780 -6.884 -20.977 1.00 91.75 199 GLY A C 1
ATOM 1644 O O . GLY A 1 199 ? 10.627 -6.071 -21.880 1.00 91.75 199 GLY A O 1
ATOM 1645 N N . LYS A 1 200 ? 9.905 -7.879 -20.773 1.00 92.06 200 LYS A N 1
ATOM 1646 C CA . LYS A 1 200 ? 8.766 -8.133 -21.670 1.00 92.06 200 LYS A CA 1
ATOM 1647 C C . LYS A 1 200 ? 7.860 -6.909 -21.817 1.00 92.06 200 LYS A C 1
ATOM 1649 O O . LYS A 1 200 ? 7.576 -6.491 -22.937 1.00 92.06 200 LYS A O 1
ATOM 1654 N N . LEU A 1 201 ? 7.461 -6.313 -20.689 1.00 93.31 201 LEU A N 1
ATOM 1655 C CA . LEU A 1 201 ? 6.648 -5.094 -20.677 1.00 93.31 201 LEU A CA 1
ATOM 1656 C C . LEU A 1 201 ? 7.383 -3.934 -21.363 1.00 93.31 201 LEU A C 1
ATOM 1658 O O . LEU A 1 201 ? 6.795 -3.254 -22.192 1.00 93.31 201 LEU A O 1
ATOM 1662 N N . LEU A 1 202 ? 8.681 -3.755 -21.087 1.00 93.69 202 LEU A N 1
ATOM 1663 C CA . LEU A 1 202 ? 9.494 -2.717 -21.725 1.00 93.69 202 LEU A CA 1
ATOM 1664 C C . LEU A 1 202 ? 9.562 -2.908 -23.245 1.00 93.69 202 LEU A C 1
ATOM 1666 O O . LEU A 1 202 ? 9.326 -1.950 -23.974 1.00 93.69 202 LEU A O 1
ATOM 1670 N N . LYS A 1 203 ? 9.829 -4.129 -23.727 1.00 92.19 203 LYS A N 1
ATOM 1671 C CA . LYS A 1 203 ? 9.841 -4.455 -25.159 1.00 92.19 203 LYS A CA 1
ATOM 1672 C C . LYS A 1 203 ? 8.531 -4.039 -25.804 1.00 92.19 203 LYS A C 1
ATOM 1674 O O . LYS A 1 203 ? 8.537 -3.285 -26.772 1.00 92.19 203 LYS A O 1
ATOM 1679 N N . GLN A 1 204 ? 7.421 -4.515 -25.247 1.00 90.31 204 GLN A N 1
ATOM 1680 C CA . GLN A 1 204 ? 6.092 -4.213 -25.755 1.00 90.31 204 GLN A CA 1
ATOM 1681 C C . GLN A 1 204 ? 5.863 -2.695 -25.771 1.00 90.31 204 GLN A C 1
ATOM 1683 O O . GLN A 1 204 ? 5.602 -2.140 -26.832 1.00 90.31 204 GLN A O 1
ATOM 1688 N N . SER A 1 205 ? 6.090 -1.991 -24.660 1.00 90.50 205 SER A N 1
ATOM 1689 C CA . SER A 1 205 ? 5.913 -0.537 -24.608 1.00 90.50 205 SER A CA 1
ATOM 1690 C C . SER A 1 205 ? 6.749 0.208 -25.655 1.00 90.50 205 SER A C 1
ATOM 1692 O O . SER A 1 205 ? 6.237 1.103 -26.319 1.00 90.50 205 SER A O 1
ATOM 1694 N N . LEU A 1 206 ? 8.010 -0.177 -25.869 1.00 89.75 206 LEU A N 1
ATOM 1695 C CA . LEU A 1 206 ? 8.882 0.455 -26.868 1.00 89.75 206 LEU A CA 1
ATOM 1696 C C . LEU A 1 206 ? 8.443 0.187 -28.316 1.00 89.75 206 LEU A C 1
ATOM 1698 O O . LEU A 1 206 ? 8.699 1.020 -29.184 1.00 89.75 206 LEU A O 1
ATOM 1702 N N . SER A 1 207 ? 7.802 -0.958 -28.562 1.00 87.06 207 SER A N 1
ATOM 1703 C CA . SER A 1 207 ? 7.324 -1.378 -29.889 1.00 87.06 207 SER A CA 1
ATOM 1704 C C . SER A 1 207 ? 6.038 -0.652 -30.295 1.00 87.06 207 SER A C 1
ATOM 1706 O O . SER A 1 207 ? 5.835 -0.362 -31.469 1.00 87.06 207 SER A O 1
ATOM 1708 N N . TYR A 1 208 ? 5.175 -0.347 -29.319 1.00 80.25 208 TYR A N 1
ATOM 1709 C CA . TYR A 1 208 ? 3.876 0.304 -29.534 1.00 80.25 208 TYR A CA 1
ATOM 1710 C C . TYR A 1 208 ? 3.895 1.828 -29.322 1.00 80.25 208 TYR A C 1
ATOM 1712 O O . TYR A 1 208 ? 2.901 2.489 -29.611 1.00 80.25 208 TYR A O 1
ATOM 1720 N N . SER A 1 209 ? 4.992 2.404 -28.819 1.00 67.19 209 SER A N 1
ATOM 1721 C CA . SER A 1 209 ? 5.078 3.850 -28.574 1.00 67.19 209 SER A CA 1
ATOM 1722 C C . SER A 1 209 ? 5.014 4.645 -29.885 1.00 67.19 209 SER A C 1
ATOM 1724 O O . SER A 1 209 ? 5.912 4.539 -30.724 1.00 67.19 209 SER A O 1
ATOM 1726 N N . ASP A 1 210 ? 3.983 5.482 -30.057 1.00 68.06 210 ASP A N 1
ATOM 1727 C CA . ASP A 1 210 ? 3.947 6.455 -31.154 1.00 68.06 210 ASP A CA 1
ATOM 1728 C C . ASP A 1 210 ? 5.088 7.462 -30.975 1.00 68.06 210 ASP A C 1
ATOM 1730 O O . ASP A 1 210 ? 5.272 8.028 -29.897 1.00 68.06 210 ASP A O 1
ATOM 1734 N N . LYS A 1 211 ? 5.830 7.730 -32.053 1.00 61.72 211 LYS A N 1
ATOM 1735 C CA . LYS A 1 211 ? 7.014 8.600 -32.062 1.00 61.72 211 LYS A CA 1
ATOM 1736 C C . LYS A 1 211 ? 6.741 10.010 -31.547 1.00 61.72 211 LYS A C 1
ATOM 1738 O O . LYS A 1 211 ? 7.666 10.668 -31.081 1.00 61.72 211 LYS A O 1
ATOM 1743 N N . ASN A 1 212 ? 5.490 10.456 -31.618 1.00 58.91 212 ASN A N 1
ATOM 1744 C CA . ASN A 1 212 ? 5.066 11.778 -31.160 1.00 58.91 212 ASN A CA 1
ATOM 1745 C C . ASN A 1 212 ? 4.765 11.850 -29.652 1.00 58.91 212 ASN A C 1
ATOM 1747 O O . ASN A 1 212 ? 4.663 12.951 -29.119 1.00 58.91 212 ASN A O 1
ATOM 1751 N N . LEU A 1 213 ? 4.622 10.707 -28.973 1.00 64.69 213 LEU A N 1
ATOM 1752 C CA . LEU A 1 213 ? 4.317 10.601 -27.538 1.00 64.69 213 LEU A CA 1
ATOM 1753 C C . LEU A 1 213 ? 5.524 10.134 -26.706 1.00 64.69 213 LEU A C 1
ATOM 1755 O O . LEU A 1 213 ? 5.415 9.951 -25.496 1.00 64.69 213 LEU A O 1
ATOM 1759 N N . ILE A 1 214 ? 6.678 9.930 -27.347 1.00 68.19 214 ILE A N 1
ATOM 1760 C CA . ILE A 1 214 ? 7.888 9.429 -26.696 1.00 68.19 214 ILE A CA 1
ATOM 1761 C C . ILE A 1 214 ? 8.429 10.468 -25.698 1.00 68.19 214 ILE A C 1
ATOM 1763 O O . ILE A 1 214 ? 8.608 11.640 -26.032 1.00 68.19 214 ILE A O 1
ATOM 1767 N N . THR A 1 215 ? 8.744 10.011 -24.479 1.00 76.81 215 THR A N 1
ATOM 1768 C CA . THR A 1 215 ? 9.425 10.822 -23.454 1.00 76.81 215 THR A CA 1
ATOM 1769 C C . THR A 1 215 ? 10.752 11.393 -24.001 1.00 76.81 215 THR A C 1
ATOM 1771 O O . THR A 1 215 ? 11.480 10.662 -24.675 1.00 76.81 215 THR A O 1
ATOM 1774 N N . PRO A 1 216 ? 11.115 12.663 -23.727 1.00 83.44 216 PRO A N 1
ATOM 1775 C CA . PRO A 1 216 ? 12.374 13.248 -24.203 1.00 83.44 216 PRO A CA 1
ATOM 1776 C C . PRO A 1 216 ? 13.602 12.426 -23.785 1.00 83.44 216 PRO A C 1
ATOM 1778 O O . PRO A 1 216 ? 13.566 11.768 -22.752 1.00 83.44 216 PRO A O 1
ATOM 1781 N N . PRO A 1 217 ? 14.716 12.473 -24.534 1.00 86.88 217 PRO A N 1
ATOM 1782 C CA . PRO A 1 217 ? 15.905 11.697 -24.203 1.00 86.88 217 PRO A CA 1
ATOM 1783 C C . PRO A 1 217 ? 16.459 12.023 -22.813 1.00 86.88 217 PRO A C 1
ATOM 1785 O O . PRO A 1 217 ? 16.526 13.181 -22.402 1.00 86.88 217 PRO A O 1
ATOM 1788 N N . LYS A 1 218 ? 16.930 10.985 -22.113 1.00 87.50 218 LYS A N 1
ATOM 1789 C CA . LYS A 1 218 ? 17.549 11.088 -20.789 1.00 87.50 218 LYS A CA 1
ATOM 1790 C C . LYS A 1 218 ? 18.919 10.422 -20.767 1.00 87.50 218 LYS A C 1
ATOM 1792 O O . LYS A 1 218 ? 19.158 9.403 -21.414 1.00 87.50 218 LYS A O 1
ATOM 1797 N N . ALA A 1 219 ? 19.816 11.023 -19.995 1.00 86.62 219 ALA A N 1
ATOM 1798 C CA . ALA A 1 219 ? 21.156 10.526 -19.734 1.00 86.62 219 ALA A CA 1
ATOM 1799 C C . ALA A 1 219 ? 21.142 9.324 -18.773 1.00 86.62 219 ALA A C 1
ATOM 1801 O O . ALA A 1 219 ? 20.526 9.382 -17.707 1.00 86.62 219 ALA A O 1
ATOM 1802 N N . TYR A 1 220 ? 21.871 8.263 -19.124 1.00 88.50 220 TYR A N 1
ATOM 1803 C CA . TYR A 1 220 ? 22.005 7.042 -18.331 1.00 88.50 220 TYR A CA 1
ATOM 1804 C C . TYR A 1 220 ? 23.471 6.667 -18.093 1.00 88.50 220 TYR A C 1
ATOM 1806 O O . TYR A 1 220 ? 24.305 6.855 -18.982 1.00 88.50 220 TYR A O 1
ATOM 1814 N N . PRO A 1 221 ? 23.801 6.085 -16.925 1.00 89.19 221 PRO A N 1
ATOM 1815 C CA . PRO A 1 221 ? 25.115 5.502 -16.693 1.00 89.19 221 PRO A CA 1
ATOM 1816 C C . PRO A 1 221 ? 25.423 4.370 -17.678 1.00 89.19 221 PRO A C 1
ATOM 1818 O O . PRO A 1 221 ? 24.543 3.573 -18.015 1.00 89.19 221 PRO A O 1
ATOM 1821 N N . ASP A 1 222 ? 26.697 4.229 -18.049 1.00 88.62 222 ASP A N 1
ATOM 1822 C CA . ASP A 1 222 ? 27.163 3.202 -18.992 1.00 88.62 222 ASP A CA 1
ATOM 1823 C C . ASP A 1 222 ? 26.709 1.783 -18.620 1.00 88.62 222 ASP A C 1
ATOM 1825 O O . ASP A 1 222 ? 26.379 0.990 -19.499 1.00 88.62 222 ASP A O 1
ATOM 1829 N N . PHE A 1 223 ? 26.663 1.447 -17.327 1.00 91.06 223 PHE A N 1
ATOM 1830 C CA . PHE A 1 223 ? 26.233 0.120 -16.881 1.00 91.06 223 PHE A CA 1
ATOM 1831 C C . PHE A 1 223 ? 24.749 -0.155 -17.171 1.00 91.06 223 PHE A C 1
ATOM 1833 O O . PHE A 1 223 ? 24.408 -1.281 -17.523 1.00 91.06 223 PHE A O 1
ATOM 1840 N N . MET A 1 224 ? 23.873 0.856 -17.092 1.00 93.25 224 MET A N 1
ATOM 1841 C CA . MET A 1 224 ? 22.460 0.699 -17.460 1.00 93.25 224 MET A CA 1
ATOM 1842 C C . MET A 1 224 ? 22.309 0.556 -18.971 1.00 93.25 224 MET A C 1
ATOM 1844 O O . MET A 1 224 ? 21.520 -0.262 -19.429 1.00 93.25 224 MET A O 1
ATOM 1848 N N . ILE A 1 225 ? 23.083 1.317 -19.750 1.00 91.12 225 ILE A N 1
ATOM 1849 C CA . ILE A 1 225 ? 23.068 1.225 -21.216 1.00 91.12 225 ILE A CA 1
ATOM 1850 C C . ILE A 1 225 ? 23.524 -0.160 -21.672 1.00 91.12 225 ILE A C 1
ATOM 1852 O O . ILE A 1 225 ? 22.873 -0.768 -22.519 1.00 91.12 225 ILE A O 1
ATOM 1856 N N . ARG A 1 226 ? 24.608 -0.684 -21.085 1.00 91.62 226 ARG A N 1
ATOM 1857 C CA . ARG A 1 226 ? 25.085 -2.049 -21.356 1.00 91.62 226 ARG A CA 1
ATOM 1858 C C . ARG A 1 226 ? 24.018 -3.082 -21.023 1.00 91.62 226 ARG A C 1
ATOM 1860 O O . ARG A 1 226 ? 23.687 -3.874 -21.895 1.00 91.62 226 ARG A O 1
ATOM 1867 N N . TYR A 1 227 ? 23.426 -3.003 -19.830 1.00 94.38 227 TYR A N 1
ATOM 1868 C CA . TYR A 1 227 ? 22.340 -3.898 -19.428 1.00 94.38 227 TYR A CA 1
ATOM 1869 C C . TYR A 1 227 ? 21.175 -3.870 -20.427 1.00 94.38 227 TYR A C 1
ATOM 1871 O O . TYR A 1 227 ? 20.717 -4.916 -20.874 1.00 94.38 227 TYR A O 1
ATOM 1879 N N . MET A 1 228 ? 20.719 -2.682 -20.834 1.00 93.69 228 MET A N 1
ATOM 1880 C CA . MET A 1 228 ? 19.611 -2.570 -21.788 1.00 93.69 228 MET A CA 1
ATOM 1881 C C . MET A 1 228 ? 19.987 -3.074 -23.186 1.00 93.69 228 MET A C 1
ATOM 1883 O O . MET A 1 228 ? 19.159 -3.673 -23.864 1.00 93.69 228 MET A O 1
ATOM 1887 N N . THR A 1 229 ? 21.238 -2.889 -23.608 1.00 89.38 229 THR A N 1
ATOM 1888 C CA . THR A 1 229 ? 21.745 -3.413 -24.887 1.00 89.38 229 THR A CA 1
ATOM 1889 C C . THR A 1 229 ? 21.817 -4.942 -24.877 1.00 89.38 229 THR A C 1
ATOM 1891 O O . THR A 1 229 ? 21.457 -5.583 -25.863 1.00 89.38 229 THR A O 1
ATOM 1894 N N . GLU A 1 230 ? 22.251 -5.539 -23.765 1.00 91.44 230 GLU A N 1
ATOM 1895 C CA . GLU A 1 230 ? 22.240 -6.993 -23.572 1.00 91.44 230 GLU A CA 1
ATOM 1896 C C . GLU A 1 230 ? 20.808 -7.534 -23.588 1.00 91.44 230 GLU A C 1
ATOM 1898 O O . GLU A 1 230 ? 20.530 -8.509 -24.283 1.00 91.44 230 GLU A O 1
ATOM 1903 N N . LEU A 1 231 ? 19.887 -6.853 -22.901 1.00 91.31 231 LEU A N 1
ATOM 1904 C CA . LEU A 1 231 ? 18.472 -7.214 -22.863 1.00 91.31 231 LEU A CA 1
ATOM 1905 C C . LEU A 1 231 ? 17.825 -7.157 -24.253 1.00 91.31 231 LEU A C 1
ATOM 1907 O O . LEU A 1 231 ? 17.125 -8.091 -24.635 1.00 91.31 231 LEU A O 1
ATOM 1911 N N . LEU A 1 232 ? 18.121 -6.116 -25.040 1.00 87.00 232 LEU A N 1
ATOM 1912 C CA . LEU A 1 232 ? 17.713 -6.027 -26.444 1.00 87.00 232 LEU A CA 1
ATOM 1913 C C . LEU A 1 232 ? 18.212 -7.230 -27.251 1.00 87.00 232 LEU A C 1
ATOM 1915 O O . LEU A 1 232 ? 17.451 -7.805 -28.019 1.00 87.00 232 LEU A O 1
ATOM 1919 N N . GLY A 1 233 ? 19.471 -7.637 -27.061 1.00 86.56 233 GLY A N 1
ATOM 1920 C CA . GLY A 1 233 ? 20.053 -8.793 -27.747 1.00 86.56 233 GLY A CA 1
ATOM 1921 C C . GLY A 1 233 ? 19.387 -10.134 -27.416 1.00 86.56 233 GLY A C 1
ATOM 1922 O O . GLY A 1 233 ? 19.524 -11.078 -28.193 1.00 86.56 233 GLY A O 1
ATOM 1923 N N . LEU A 1 234 ? 18.668 -10.226 -26.293 1.00 88.75 234 LEU A N 1
ATOM 1924 C CA . LEU A 1 234 ? 17.872 -11.401 -25.921 1.00 88.75 234 LEU A CA 1
ATOM 1925 C C . LEU A 1 234 ? 16.483 -11.408 -26.567 1.00 88.75 234 LEU A C 1
ATOM 1927 O O . LEU A 1 234 ? 15.828 -12.450 -26.601 1.00 88.75 234 LEU A O 1
ATOM 1931 N N . TRP A 1 235 ? 16.004 -10.263 -27.046 1.00 87.94 235 TRP A N 1
ATOM 1932 C CA . TRP A 1 235 ? 14.701 -10.155 -27.682 1.00 87.94 235 TRP A CA 1
ATOM 1933 C C . TRP A 1 235 ? 14.771 -10.580 -29.150 1.00 87.94 235 TRP A C 1
ATOM 1935 O O . TRP A 1 235 ? 15.743 -10.298 -29.848 1.00 87.94 235 TRP A O 1
ATOM 1945 N N . ASP A 1 236 ? 13.690 -11.183 -29.658 1.00 84.38 236 ASP A N 1
ATOM 1946 C CA . ASP A 1 236 ? 13.516 -11.307 -31.110 1.00 84.38 236 ASP A CA 1
ATOM 1947 C C . ASP A 1 236 ? 13.626 -9.923 -31.755 1.00 84.38 236 ASP A C 1
ATOM 1949 O O . ASP A 1 236 ? 13.031 -8.968 -31.237 1.00 84.38 236 ASP A O 1
ATOM 1953 N N . TYR A 1 237 ? 14.378 -9.841 -32.858 1.00 85.12 237 TYR A N 1
ATOM 1954 C CA . TYR A 1 237 ? 14.713 -8.591 -33.538 1.00 85.12 237 TYR A CA 1
ATOM 1955 C C . TYR A 1 237 ? 13.466 -7.738 -33.797 1.00 85.12 237 TYR A C 1
ATOM 1957 O O . TYR A 1 237 ? 12.606 -8.104 -34.598 1.00 85.12 237 TYR A O 1
ATOM 1965 N N . ASP A 1 238 ? 13.409 -6.589 -33.124 1.00 86.19 238 ASP A N 1
ATOM 1966 C CA . ASP A 1 238 ? 12.301 -5.640 -33.179 1.00 86.19 238 ASP A CA 1
ATOM 1967 C C . ASP A 1 238 ? 12.842 -4.236 -33.498 1.00 86.19 238 ASP A C 1
ATOM 1969 O O . ASP A 1 238 ? 13.250 -3.496 -32.600 1.00 86.19 238 ASP A O 1
ATOM 1973 N N . PRO A 1 239 ? 12.924 -3.850 -34.780 1.00 86.81 239 PRO A N 1
ATOM 1974 C CA . PRO A 1 239 ? 13.597 -2.618 -35.174 1.00 86.81 239 PRO A CA 1
ATOM 1975 C C . PRO A 1 239 ? 12.972 -1.360 -34.563 1.00 86.81 239 PRO A C 1
ATOM 1977 O O . PRO A 1 239 ? 13.683 -0.365 -34.402 1.00 86.81 239 PRO A O 1
ATOM 1980 N N . ASP A 1 240 ? 11.687 -1.381 -34.215 1.00 87.44 240 ASP A N 1
ATOM 1981 C CA . ASP A 1 240 ? 11.020 -0.223 -33.629 1.00 87.44 240 ASP A CA 1
ATOM 1982 C C . ASP A 1 240 ? 11.346 -0.100 -32.142 1.00 87.44 240 ASP A C 1
ATOM 1984 O O . ASP A 1 240 ? 11.773 0.977 -31.723 1.00 87.44 240 ASP A O 1
ATOM 1988 N N . ALA A 1 241 ? 11.336 -1.201 -31.381 1.00 87.25 241 ALA A N 1
ATOM 1989 C CA . ALA A 1 241 ? 11.789 -1.178 -29.990 1.00 87.25 241 ALA A CA 1
ATOM 1990 C C . ALA A 1 241 ? 13.241 -0.677 -29.850 1.00 87.25 241 ALA A C 1
ATOM 1992 O O . ALA A 1 241 ? 13.545 0.140 -28.976 1.00 87.25 241 ALA A O 1
ATOM 1993 N N . TYR A 1 242 ? 14.135 -1.113 -30.748 1.00 87.00 242 TYR A N 1
ATOM 1994 C CA . TYR A 1 242 ? 15.531 -0.661 -30.780 1.00 87.00 242 TYR A CA 1
ATOM 1995 C C . TYR A 1 242 ? 15.641 0.837 -31.085 1.00 87.00 242 TYR A C 1
ATOM 1997 O O . TYR A 1 242 ? 16.359 1.560 -30.392 1.00 87.00 242 TYR A O 1
ATOM 2005 N N . ARG A 1 243 ? 14.938 1.319 -32.120 1.00 87.31 243 ARG A N 1
ATOM 2006 C CA . ARG A 1 243 ? 14.940 2.745 -32.487 1.00 87.31 243 ARG A CA 1
ATOM 2007 C C . ARG A 1 243 ? 14.418 3.608 -31.347 1.00 87.31 243 ARG A C 1
ATOM 2009 O O . ARG A 1 243 ? 15.052 4.610 -31.028 1.00 87.31 243 ARG A O 1
ATOM 2016 N N . THR A 1 244 ? 13.307 3.207 -30.731 1.00 88.25 244 THR A N 1
ATOM 2017 C CA . THR A 1 244 ? 12.708 3.919 -29.601 1.00 88.25 244 THR A CA 1
ATOM 2018 C C . THR A 1 244 ? 13.697 3.989 -28.443 1.00 88.25 244 THR A C 1
ATOM 2020 O O . THR A 1 244 ? 14.001 5.088 -27.980 1.00 88.25 244 THR A O 1
ATOM 2023 N N . LEU A 1 245 ? 14.297 2.863 -28.038 1.00 88.12 245 LEU A N 1
ATOM 2024 C CA . LEU A 1 245 ? 15.266 2.844 -26.938 1.00 88.12 245 LEU A CA 1
ATOM 2025 C C . LEU A 1 245 ? 16.473 3.755 -27.209 1.00 88.12 245 LEU A C 1
ATOM 2027 O O . LEU A 1 245 ? 16.845 4.551 -26.350 1.00 88.12 245 LEU A O 1
ATOM 2031 N N . HIS A 1 246 ? 17.056 3.683 -28.408 1.00 86.81 246 HIS A N 1
ATOM 2032 C CA . HIS A 1 246 ? 18.182 4.541 -28.789 1.00 86.81 246 HIS A CA 1
ATOM 2033 C C . HIS A 1 246 ? 17.807 6.022 -28.895 1.00 86.81 246 HIS A C 1
ATOM 2035 O O . HIS A 1 246 ? 18.676 6.874 -28.732 1.00 86.81 246 HIS A O 1
ATOM 2041 N N . SER A 1 247 ? 16.538 6.341 -29.158 1.00 86.50 247 SER A N 1
ATOM 2042 C CA . SER A 1 247 ? 16.077 7.729 -29.197 1.00 86.50 247 SER A CA 1
ATOM 2043 C C . SER A 1 247 ? 15.893 8.344 -27.808 1.00 86.50 247 SER A C 1
ATOM 2045 O O . SER A 1 247 ? 16.012 9.557 -27.679 1.00 86.50 247 SER A O 1
ATOM 2047 N N . ILE A 1 248 ? 15.646 7.525 -26.775 1.00 88.31 248 ILE A N 1
ATOM 2048 C CA . ILE A 1 248 ? 15.364 8.001 -25.410 1.00 88.31 248 ILE A CA 1
ATOM 2049 C C . ILE A 1 248 ? 16.505 7.781 -24.417 1.00 88.31 248 ILE A C 1
ATOM 2051 O O . ILE A 1 248 ? 16.551 8.444 -23.382 1.00 88.31 248 ILE A O 1
ATOM 2055 N N . MET A 1 249 ? 17.421 6.853 -24.693 1.00 88.94 249 MET A N 1
ATOM 2056 C CA . MET A 1 249 ? 18.576 6.583 -23.840 1.00 88.94 249 MET A CA 1
ATOM 2057 C C . MET A 1 249 ? 19.846 7.145 -24.466 1.00 88.94 249 MET A C 1
ATOM 2059 O O . MET A 1 249 ? 20.315 6.638 -25.485 1.00 88.94 249 MET A O 1
ATOM 2063 N N . VAL A 1 250 ? 20.455 8.130 -23.803 1.00 87.19 250 VAL A N 1
ATOM 2064 C CA . VAL A 1 250 ? 21.786 8.626 -24.173 1.00 87.19 250 VAL A CA 1
ATOM 2065 C C . VAL A 1 250 ? 22.811 8.358 -23.067 1.00 87.19 250 VAL A C 1
ATOM 2067 O O . VAL A 1 250 ? 22.451 8.314 -21.888 1.00 87.19 250 VAL A O 1
ATOM 2070 N N . PRO A 1 251 ? 24.099 8.195 -23.402 1.00 84.38 251 PRO A N 1
ATOM 2071 C CA . PRO A 1 251 ? 25.166 8.113 -22.409 1.00 84.38 251 PRO A CA 1
ATOM 2072 C C . PRO A 1 251 ? 25.262 9.341 -21.503 1.00 84.38 251 PRO A C 1
ATOM 2074 O O . PRO A 1 251 ? 25.065 10.470 -21.944 1.00 84.38 251 PRO A O 1
ATOM 2077 N N . SER A 1 252 ? 25.631 9.135 -20.238 1.00 77.25 252 SER A N 1
ATOM 2078 C CA . SER A 1 252 ? 25.665 10.192 -19.216 1.00 77.25 252 SER A CA 1
ATOM 2079 C C . SER A 1 252 ? 26.669 11.319 -19.460 1.00 77.25 252 SER A C 1
ATOM 2081 O O . SER A 1 252 ? 26.616 12.336 -18.777 1.00 77.25 252 SER A O 1
ATOM 2083 N N . TYR A 1 253 ? 27.593 11.147 -20.405 1.00 72.31 253 TYR A N 1
ATOM 2084 C CA . TYR A 1 253 ? 28.529 12.187 -20.831 1.00 72.31 253 TYR A CA 1
ATOM 2085 C C . TYR A 1 253 ? 27.957 13.124 -21.912 1.00 72.31 253 TYR A C 1
ATOM 2087 O O . TYR A 1 253 ? 28.640 14.071 -22.293 1.00 72.31 253 TYR A O 1
ATOM 2095 N N . PHE A 1 254 ? 26.730 12.894 -22.398 1.00 64.94 254 PHE A N 1
ATOM 2096 C CA . PHE A 1 254 ? 26.010 13.874 -23.214 1.00 64.94 254 PHE A CA 1
ATOM 2097 C C . PHE A 1 254 ? 25.463 15.007 -22.334 1.00 64.94 254 PHE A C 1
ATOM 2099 O O . PHE A 1 254 ? 24.810 14.762 -21.318 1.00 64.94 254 PHE A O 1
ATOM 2106 N N . THR A 1 255 ? 25.717 16.252 -22.737 1.00 55.50 255 THR A N 1
ATOM 2107 C CA . THR A 1 255 ? 25.081 17.457 -22.193 1.00 55.50 255 THR A CA 1
ATOM 2108 C C . THR A 1 255 ? 23.882 17.834 -23.066 1.00 55.50 255 THR A C 1
ATOM 2110 O O . THR A 1 255 ? 23.939 17.726 -24.289 1.00 55.50 255 THR A O 1
ATOM 2113 N N . PHE A 1 256 ? 22.784 18.258 -22.441 1.00 58.88 256 PHE A N 1
ATOM 2114 C CA . PHE A 1 256 ? 21.633 18.849 -23.129 1.00 58.88 256 PHE A CA 1
ATOM 2115 C C . PHE A 1 256 ? 21.574 20.346 -22.809 1.00 58.88 256 PHE A C 1
ATOM 2117 O O . PHE A 1 256 ? 21.919 20.755 -21.696 1.00 58.88 256 PHE A O 1
ATOM 2124 N N . GLU A 1 257 ? 21.150 21.164 -23.771 1.00 49.44 257 GLU A N 1
ATOM 2125 C CA . GLU A 1 257 ? 20.845 22.573 -23.520 1.00 49.44 257 GLU A CA 1
ATOM 2126 C C . GLU A 1 257 ? 19.575 22.663 -22.659 1.00 49.44 257 GLU A C 1
ATOM 2128 O O . GLU A 1 257 ? 18.511 22.201 -23.062 1.00 49.44 257 GLU A O 1
ATOM 2133 N N . ASN A 1 258 ? 19.677 23.241 -21.459 1.00 52.03 258 ASN A N 1
ATOM 2134 C CA . ASN A 1 258 ? 18.494 23.651 -20.694 1.00 52.03 258 ASN A CA 1
ATOM 2135 C C . ASN A 1 258 ? 17.891 24.931 -21.301 1.00 52.03 258 ASN A C 1
ATOM 2137 O O . ASN A 1 258 ? 18.613 25.694 -21.941 1.00 52.03 258 ASN A O 1
ATOM 2141 N N . ASP A 1 259 ? 16.629 25.243 -20.977 1.00 48.41 259 ASP A N 1
ATOM 2142 C CA . ASP A 1 259 ? 15.916 26.477 -21.383 1.00 48.41 259 ASP A CA 1
ATOM 2143 C C . ASP A 1 259 ? 16.657 27.796 -21.035 1.00 48.41 259 ASP A C 1
ATOM 2145 O O . ASP A 1 259 ? 16.314 28.868 -21.527 1.00 48.41 259 ASP A O 1
ATOM 2149 N N . GLU A 1 260 ? 17.706 27.731 -20.206 1.00 51.38 260 GLU A N 1
ATOM 2150 C CA . GLU A 1 260 ? 18.601 28.844 -19.855 1.00 51.38 260 GLU A CA 1
ATOM 2151 C C . GLU A 1 260 ? 19.905 28.912 -20.688 1.00 51.38 260 GLU A C 1
ATOM 2153 O O . GLU A 1 260 ? 20.794 29.707 -20.369 1.00 51.38 260 GLU A O 1
ATOM 2158 N N . GLY A 1 261 ? 20.079 28.069 -21.713 1.00 45.41 261 GLY A N 1
ATOM 2159 C CA . GLY A 1 261 ? 21.246 28.080 -22.610 1.00 45.41 261 GLY A CA 1
ATOM 2160 C C . GLY A 1 261 ? 22.577 27.696 -21.947 1.00 45.41 261 GLY A C 1
ATOM 2161 O O . GLY A 1 261 ? 23.642 28.118 -22.395 1.00 45.41 261 GLY A O 1
ATOM 2162 N N . LYS A 1 262 ? 22.543 26.939 -20.842 1.00 40.53 262 LYS A N 1
ATOM 2163 C CA . LYS A 1 262 ? 23.744 26.464 -20.135 1.00 40.53 262 LYS A CA 1
ATOM 2164 C C . LYS A 1 262 ? 23.840 24.946 -20.201 1.00 40.53 262 LYS A C 1
ATOM 2166 O O . LYS A 1 262 ? 23.007 24.260 -19.613 1.00 40.53 262 LYS A O 1
ATOM 2171 N N . GLU A 1 263 ? 24.900 24.440 -20.826 1.00 41.59 263 GLU A N 1
ATOM 2172 C CA . GLU A 1 263 ? 25.288 23.033 -20.728 1.00 41.59 263 GLU A CA 1
ATOM 2173 C C . GLU A 1 263 ? 25.719 22.719 -19.288 1.00 41.59 263 GLU A C 1
ATOM 2175 O O . GLU A 1 263 ? 26.632 23.347 -18.743 1.00 41.59 263 GLU A O 1
ATOM 2180 N N . ARG A 1 264 ? 25.063 21.752 -18.643 1.00 42.44 264 ARG A N 1
ATOM 2181 C CA . ARG A 1 264 ? 25.524 21.195 -17.366 1.00 42.44 264 ARG A CA 1
ATOM 2182 C C . ARG A 1 264 ? 25.585 19.671 -17.470 1.00 42.44 264 ARG A C 1
ATOM 2184 O O . ARG A 1 264 ? 24.608 19.075 -17.922 1.00 42.44 264 ARG A O 1
ATOM 2191 N N . PRO A 1 265 ? 26.679 19.021 -17.031 1.00 43.81 265 PRO A N 1
ATOM 2192 C CA . PRO A 1 265 ? 26.658 17.582 -16.804 1.00 43.81 265 PRO A CA 1
ATOM 2193 C C . PRO A 1 265 ? 25.627 17.269 -15.712 1.00 43.81 265 PRO A C 1
ATOM 2195 O O . PRO A 1 265 ? 25.529 17.990 -14.714 1.00 43.81 265 PRO A O 1
ATOM 2198 N N . TYR A 1 266 ? 24.830 16.221 -15.916 1.00 50.09 266 TYR A N 1
ATOM 2199 C CA . TYR A 1 266 ? 23.774 15.859 -14.974 1.00 50.09 266 TYR A CA 1
ATOM 2200 C C . TYR A 1 266 ? 24.364 15.308 -13.665 1.00 50.09 266 TYR A C 1
ATOM 2202 O O . TYR A 1 266 ? 25.342 14.557 -13.672 1.00 50.09 266 TYR A O 1
ATOM 2210 N N . VAL A 1 267 ? 23.749 15.673 -12.536 1.00 40.94 267 VAL A N 1
ATOM 2211 C CA . VAL A 1 267 ? 24.049 15.120 -11.208 1.00 40.94 267 VAL A CA 1
ATOM 2212 C C . VAL A 1 267 ? 23.285 13.807 -11.053 1.00 40.94 267 VAL A C 1
ATOM 2214 O O . VAL A 1 267 ? 22.071 13.767 -11.218 1.00 40.94 267 VAL A O 1
ATOM 2217 N N . ILE A 1 268 ? 24.010 12.731 -10.756 1.00 39.06 268 ILE A N 1
ATOM 2218 C CA . ILE A 1 268 ? 23.474 11.386 -10.508 1.00 39.06 268 ILE A CA 1
ATOM 2219 C C . ILE A 1 268 ? 22.438 11.446 -9.365 1.00 39.06 268 ILE A C 1
ATOM 2221 O O . ILE A 1 268 ? 22.761 11.964 -8.296 1.00 39.06 268 ILE A O 1
ATOM 2225 N N . LEU A 1 269 ? 21.224 10.922 -9.599 1.00 38.91 269 LEU A N 1
ATOM 2226 C CA . LEU A 1 269 ? 20.167 10.715 -8.590 1.00 38.91 269 LEU A CA 1
ATOM 2227 C C . LEU A 1 269 ? 20.159 9.277 -8.055 1.00 38.91 269 LEU A C 1
ATOM 2229 O O . LEU A 1 269 ? 19.860 8.350 -8.851 1.00 38.91 269 LEU A O 1
#

Radius of gyration: 25.01 Å; chains: 1; bounding box: 60×42×71 Å

Foldseek 3Di:
DDPVVLVVLLVCLLVQCPPPDPVSVLVSLLSCLVRNELVSLLVLLVCCPPPDPSNNVSSLNSNLSRLLPDDDPVRNVVSLVSLLVSLVPDDDLSSNLSSLVSCVSDDPVSLLVSLLVDLVVDDLVSLLSSLVSLLADQPLSSLVSLCVQLPDPPLSSVLSSLNSSVSNVVVDDCVVCLLVCQQVLVSLLVSCVSVVDLCPSVLSSQLPHDPVSHHQADEDAPVSVVVVVVSCVPDDDRPSSVVSCVRRYDHQPDFDQDPVRDTDRDDDD

Secondary structure (DSSP, 8-state):
--HHHHHHHHHHHHHHTT-S-HHHHHHHHHHHHHH--HHHHHHHHTTTT-S-HHHHHHHHHHHHHHHHH---HHHHHHHHHHHHHHHHH---HHHHHHHHHHHTTS-HHHHHHHHHHHHHH--HHHHHHHHHHTTT---HHHHHHHHHTTSSS-HHHHHHHHHHHHHHHTTS-HHHHHHHHHTTHHHHHHHHHHTT---HHHHHHHHH--TTSPPPPEEE-HHHHHHHHHHHHHS---HHHHHHHHHHEEETT---B-TTS-B-PPPP-